Protein AF-A0A2P2HXC4-F1 (afdb_monomer)

InterPro domains:
  IPR002213 UDP-glucuronosyl/UDP-glucosyltransferase [PF00201] (2-192)
  IPR002213 UDP-glucuronosyl/UDP-glucosyltransferase [cd03784] (1-107)
  IPR035595 UDP-glycosyltransferase family, conserved site [PS00375] (23-66)
  IPR050271 UDP-glycosyltransferase [PTHR48043] (1-170)

Foldseek 3Di:
DAAEDQDCDQPDPDPPSYHYDVDDPLLVVLLDPPAAEAEECQDPVSVVSNLLSLHAYEHAHDDDCSVVSQVVSVVLLLYHYDYPVPDDPVVVVVRVCCSRPPCSNSVSSPVSNVVVCPDPDDPVRVVVVVVVVCVVCVNPVVPDDPLVVDDPCVNVVVVVVVVVVVVVVVVVVVVVVVVVVVVVVVVVVVVVVVVD

Organism: NCBI:txid1518452

Nearest PDB structures (foldseek):
  2o6l-assembly1_B  TM=9.471E-01  e=4.906E-11  Homo sapiens
  7yf5-assembly1_A  TM=9.478E-01  e=1.928E-10  Homo sapiens
  2o6l-assembly1_A  TM=9.414E-01  e=2.305E-10  Homo sapiens
  7cjx-assembly2_B  TM=9.427E-01  e=3.709E-10  Homo sapiens
  7yf5-assembly1_B  TM=9.430E-01  e=6.725E-10  Homo sapiens

Sequence (196 aa):
YKFIWKYEDENINLPKNVIVRKWLPQQDLLAHPNVKLFISHCGLLSTHEAVYHNTPMLCLPIFADQPKQSEVMQEAGRGRFLSWISLTEQNIVDTITDLMENPSYQKKVSAISKAFKDQPETPLQRAVFWTEYVIRHKGAPHLQSPEKQLTWIQLLHLDIILFLYLALYLVYQIVKRCIAACCRGTTKSIKKKKTA

pLDDT: mean 92.42, std 11.53, range [42.56, 98.25]

Solvent-accessible surface area (backbone atoms only — not comparable to full-atom values): 11147 Å² total; per-residue (Å²): 130,78,45,79,42,78,37,87,69,64,86,65,95,66,61,94,50,54,48,63,31,66,73,74,67,61,69,64,52,46,62,36,90,84,57,60,69,43,80,42,44,30,43,73,67,65,46,50,52,30,32,65,43,42,31,22,34,44,20,50,41,83,62,89,65,8,54,60,44,23,49,54,35,33,76,64,37,27,32,46,61,52,55,78,91,77,64,44,72,66,57,52,54,53,52,54,48,49,58,66,69,42,63,63,25,46,52,42,20,39,55,52,19,53,58,70,68,66,55,100,60,54,74,64,58,49,51,52,52,53,53,49,48,30,58,77,49,77,66,31,69,91,78,52,65,74,68,79,78,49,52,74,54,61,72,68,37,49,65,58,53,51,50,52,52,52,51,53,50,50,52,51,52,50,53,53,49,52,52,52,50,58,58,51,55,56,55,53,56,56,56,59,63,73,76,107

Mean predicted aligned error: 8.14 Å

Structure (mmCIF, N/CA/C/O backbone):
data_AF-A0A2P2HXC4-F1
#
_entry.id   AF-A0A2P2HXC4-F1
#
loop_
_atom_site.group_PDB
_atom_site.id
_atom_site.type_symbol
_atom_site.label_atom_id
_atom_site.label_alt_id
_atom_site.label_comp_id
_atom_site.label_asym_id
_atom_site.label_entity_id
_atom_site.label_seq_id
_atom_site.pdbx_PDB_ins_code
_atom_site.Cartn_x
_atom_site.Cartn_y
_atom_site.Cartn_z
_atom_site.occupancy
_atom_site.B_iso_or_equiv
_atom_site.auth_seq_id
_atom_site.auth_comp_id
_atom_site.auth_asym_id
_atom_site.auth_atom_id
_atom_site.pdbx_PDB_model_num
ATOM 1 N N . TYR A 1 1 ? -6.611 -2.740 24.166 1.00 89.44 1 TYR A N 1
ATOM 2 C CA . TYR A 1 1 ? -6.824 -3.022 22.730 1.00 89.44 1 TYR A CA 1
ATOM 3 C C . TYR A 1 1 ? -6.517 -4.482 22.418 1.00 89.44 1 TYR A C 1
ATOM 5 O O . TYR A 1 1 ? -5.685 -5.069 23.107 1.00 89.44 1 TYR A O 1
ATOM 13 N N . LYS A 1 2 ? -7.200 -5.079 21.432 1.00 95.38 2 LYS A N 1
ATOM 14 C CA . LYS A 1 2 ? -6.871 -6.414 20.906 1.00 95.38 2 LYS A CA 1
ATOM 15 C C . LYS A 1 2 ? -5.992 -6.240 19.669 1.00 95.38 2 LYS A C 1
ATOM 17 O O . LYS A 1 2 ? -6.324 -5.428 18.812 1.00 95.38 2 LYS A O 1
ATOM 22 N N . PHE A 1 3 ? -4.904 -6.992 19.592 1.00 96.06 3 PHE A N 1
ATOM 23 C CA . PHE A 1 3 ? -3.950 -6.951 18.492 1.00 96.06 3 PHE A CA 1
ATOM 24 C C . PHE A 1 3 ? -4.029 -8.252 17.709 1.00 96.06 3 PHE A C 1
ATOM 26 O O . PHE A 1 3 ? -4.077 -9.335 18.292 1.00 96.06 3 PHE A O 1
ATOM 33 N N . ILE A 1 4 ? -4.050 -8.134 16.388 1.00 96.94 4 ILE A N 1
ATOM 34 C CA . ILE A 1 4 ? -3.958 -9.264 15.475 1.00 96.94 4 ILE A CA 1
ATOM 35 C C . ILE A 1 4 ? -2.651 -9.083 14.716 1.00 96.94 4 ILE A C 1
ATOM 37 O O . ILE A 1 4 ? -2.447 -8.050 14.081 1.00 96.94 4 ILE A O 1
ATOM 41 N N . TRP A 1 5 ? -1.762 -10.063 14.813 1.00 96.44 5 TRP A N 1
ATOM 42 C CA . TRP A 1 5 ? -0.410 -9.961 14.289 1.00 96.44 5 TRP A CA 1
ATOM 43 C C . TRP A 1 5 ? -0.091 -11.149 13.384 1.00 96.44 5 TRP A C 1
ATOM 45 O O . TRP A 1 5 ? -0.106 -12.305 13.807 1.00 96.44 5 TRP A O 1
ATOM 55 N N . LYS A 1 6 ? 0.209 -10.849 12.116 1.00 95.69 6 LYS A N 1
ATOM 56 C CA . LYS A 1 6 ? 0.804 -11.810 11.187 1.00 95.69 6 LYS A CA 1
ATOM 57 C C . LYS A 1 6 ? 2.285 -11.972 11.528 1.00 95.69 6 LYS A C 1
ATOM 59 O O . LYS A 1 6 ? 3.059 -11.046 11.285 1.00 95.69 6 LYS A O 1
ATOM 64 N N . TYR A 1 7 ? 2.686 -13.136 12.029 1.00 95.31 7 TYR A N 1
ATOM 65 C CA . TYR A 1 7 ? 4.089 -13.448 12.319 1.00 95.31 7 TYR A CA 1
ATOM 66 C C . TYR A 1 7 ? 4.380 -14.939 12.118 1.00 95.31 7 TYR A C 1
ATOM 68 O O . TYR A 1 7 ? 3.484 -15.760 12.264 1.00 95.31 7 TYR A O 1
ATOM 76 N N . GLU A 1 8 ? 5.615 -15.282 11.743 1.00 93.19 8 GLU A N 1
ATOM 77 C CA . GLU A 1 8 ? 5.982 -16.647 11.329 1.00 93.19 8 GLU A CA 1
ATOM 78 C C . GLU A 1 8 ? 5.958 -17.674 12.471 1.00 93.19 8 GLU A C 1
ATOM 80 O O . GLU A 1 8 ? 5.695 -18.849 12.214 1.00 93.19 8 GLU A O 1
ATOM 85 N N . ASP A 1 9 ? 6.214 -17.238 13.707 1.00 92.25 9 ASP A N 1
ATOM 86 C CA . ASP A 1 9 ? 6.190 -18.085 14.902 1.00 92.25 9 ASP A CA 1
ATOM 87 C C . ASP A 1 9 ? 4.940 -17.813 15.750 1.00 92.25 9 ASP A C 1
ATOM 89 O O . ASP A 1 9 ? 4.723 -16.703 16.237 1.00 92.25 9 ASP A O 1
ATOM 93 N N . GLU A 1 10 ? 4.114 -18.840 15.938 1.00 90.00 10 GLU A N 1
ATOM 94 C CA . GLU A 1 10 ? 2.899 -18.758 16.752 1.00 90.00 10 GLU A CA 1
ATOM 95 C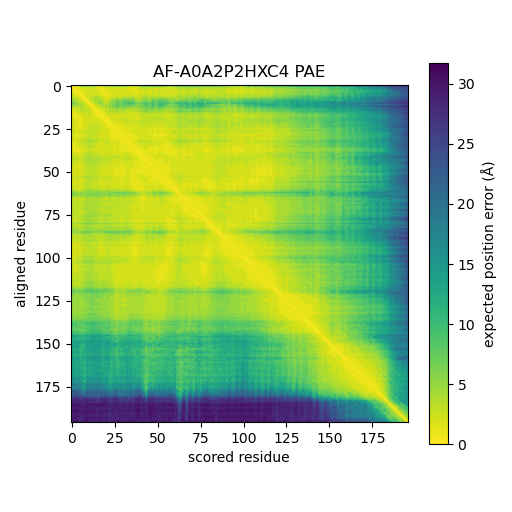 C . GLU A 1 10 ? 3.145 -19.092 18.234 1.00 90.00 10 GLU A C 1
ATOM 97 O O . GLU A 1 10 ? 2.280 -18.821 19.064 1.00 90.00 10 GLU A O 1
ATOM 102 N N . ASN A 1 11 ? 4.315 -19.636 18.594 1.00 88.06 11 ASN A N 1
ATOM 103 C CA . ASN A 1 11 ? 4.615 -20.127 19.947 1.00 88.06 11 ASN A CA 1
ATOM 104 C C . ASN A 1 11 ? 5.265 -19.075 20.862 1.00 88.06 11 ASN A C 1
ATOM 106 O O . ASN A 1 11 ? 5.894 -19.408 21.868 1.00 88.06 11 ASN A O 1
ATOM 110 N N . ILE A 1 12 ? 5.113 -17.794 20.537 1.00 90.81 12 ILE A N 1
ATOM 111 C CA . ILE A 1 12 ? 5.666 -16.699 21.335 1.00 90.81 12 ILE A CA 1
ATOM 112 C C . ILE A 1 12 ? 4.788 -16.482 22.569 1.00 90.81 12 ILE A C 1
ATOM 114 O O . ILE A 1 12 ? 3.566 -16.359 22.470 1.00 90.81 12 ILE A O 1
ATOM 118 N N . ASN A 1 13 ? 5.413 -16.387 23.745 1.00 92.69 13 ASN A N 1
ATOM 119 C CA . ASN A 1 13 ? 4.709 -16.053 24.979 1.00 92.69 13 ASN A CA 1
ATOM 120 C C . ASN A 1 13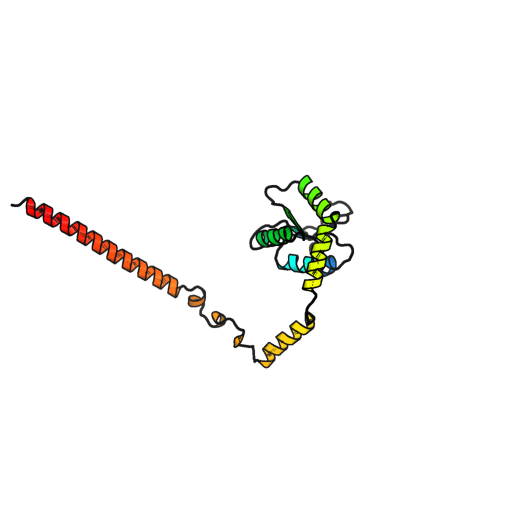 ? 4.246 -14.588 24.942 1.00 92.69 13 ASN A C 1
ATOM 122 O O . ASN A 1 13 ? 5.041 -13.671 25.158 1.00 92.69 13 ASN A O 1
ATOM 126 N N . LEU A 1 14 ? 2.966 -14.374 24.635 1.00 93.19 14 LEU A N 1
ATOM 127 C CA . LEU A 1 14 ? 2.374 -13.053 24.449 1.00 93.19 14 LEU A CA 1
ATOM 128 C C . LEU A 1 14 ? 1.168 -12.831 25.371 1.00 93.19 14 LEU A C 1
ATOM 130 O O . LEU A 1 14 ? 0.500 -13.783 25.784 1.00 93.19 14 LEU A O 1
ATOM 134 N N . PRO A 1 15 ? 0.839 -11.563 25.677 1.00 95.00 15 PRO A N 1
ATOM 135 C CA . PRO A 1 15 ? -0.374 -11.219 26.408 1.00 95.00 15 PRO A CA 1
ATOM 136 C C . PRO A 1 15 ? -1.648 -11.764 25.740 1.00 95.00 15 PRO A C 1
ATOM 138 O O . PRO A 1 15 ? -1.757 -11.807 24.516 1.00 95.00 15 PRO A O 1
ATOM 141 N N . LYS A 1 16 ? -2.675 -12.092 26.539 1.00 94.69 16 LYS A N 1
ATOM 142 C CA . LYS A 1 16 ? -3.947 -12.688 26.059 1.00 94.69 16 LYS A CA 1
ATOM 143 C C . LYS A 1 16 ? -4.704 -11.843 25.022 1.00 94.69 16 LYS A C 1
ATOM 145 O O . LYS A 1 16 ? -5.601 -12.341 24.346 1.00 94.69 16 LYS A O 1
ATOM 150 N N . ASN A 1 17 ? -4.400 -10.551 24.931 1.00 96.25 17 ASN A N 1
ATOM 151 C CA . ASN A 1 17 ? -4.998 -9.624 23.975 1.00 96.25 17 ASN A CA 1
ATOM 152 C C . ASN A 1 17 ? -4.259 -9.573 22.627 1.00 96.25 17 ASN A C 1
ATOM 154 O O . ASN A 1 17 ? -4.677 -8.798 21.767 1.00 96.25 17 ASN A O 1
ATOM 158 N N . VAL A 1 18 ? -3.207 -10.371 22.430 1.00 96.50 18 VAL A N 1
ATOM 159 C CA . VAL A 1 18 ? -2.479 -10.496 21.164 1.00 96.50 18 VAL A CA 1
ATOM 160 C C . VAL A 1 18 ? -2.780 -11.857 20.546 1.00 96.50 18 VAL A C 1
ATOM 162 O O . VAL A 1 18 ? -2.600 -12.897 21.171 1.00 96.50 18 VAL A O 1
ATOM 165 N N . ILE A 1 19 ? -3.260 -11.848 19.307 1.00 94.50 19 ILE A N 1
ATOM 166 C CA . ILE A 1 19 ? -3.507 -13.050 18.514 1.00 94.50 19 ILE A CA 1
ATOM 167 C C . ILE A 1 19 ? -2.451 -13.090 17.419 1.00 94.50 19 ILE A C 1
ATOM 169 O O . ILE A 1 19 ? -2.444 -12.219 16.549 1.00 94.50 19 ILE A O 1
ATOM 173 N N . VAL A 1 20 ? -1.589 -14.104 17.452 1.00 95.94 20 VAL A N 1
ATOM 174 C CA . VAL A 1 20 ? -0.578 -14.334 16.415 1.00 95.94 20 VAL A CA 1
ATOM 175 C C . VAL A 1 20 ? -1.002 -15.479 15.517 1.00 95.94 20 VAL A C 1
ATOM 177 O O . VAL A 1 20 ? -1.457 -16.517 15.999 1.00 95.94 20 VAL A O 1
ATOM 180 N N . ARG A 1 21 ? -0.870 -15.280 14.208 1.00 95.31 21 ARG A N 1
ATOM 181 C CA . ARG A 1 21 ? -1.043 -16.329 13.203 1.00 95.31 21 ARG A CA 1
ATOM 182 C C . ARG A 1 21 ? -0.008 -16.168 12.102 1.00 95.31 21 ARG A C 1
ATOM 184 O O . ARG A 1 21 ? 0.291 -15.045 11.695 1.00 95.31 21 ARG A O 1
ATOM 191 N N . LYS A 1 22 ? 0.456 -17.284 11.550 1.00 95.50 22 LYS A N 1
ATOM 192 C CA . LYS A 1 22 ? 1.342 -17.296 10.382 1.00 95.50 22 LYS A CA 1
ATOM 193 C C . LYS A 1 22 ? 0.669 -16.731 9.135 1.00 95.50 22 LYS A C 1
ATOM 195 O O . LYS A 1 22 ? 1.308 -16.064 8.321 1.00 95.50 22 LYS A O 1
ATOM 200 N N . TRP A 1 23 ? -0.632 -16.969 9.000 1.00 96.12 23 TRP A N 1
ATOM 201 C CA . TRP A 1 23 ? -1.437 -16.488 7.886 1.00 96.12 23 TRP A CA 1
ATOM 202 C C . TRP A 1 23 ? -2.760 -15.900 8.377 1.00 96.12 23 TRP A C 1
ATOM 204 O O . TRP A 1 23 ? -3.384 -16.431 9.295 1.00 96.12 23 TRP A O 1
ATOM 214 N N . LEU A 1 24 ? -3.179 -14.794 7.759 1.00 95.94 24 LEU A N 1
ATOM 215 C CA . LEU A 1 24 ? -4.398 -14.064 8.091 1.00 95.94 24 LEU A CA 1
ATOM 216 C C . LEU A 1 24 ? -5.059 -13.515 6.816 1.00 95.94 24 LEU A C 1
ATOM 218 O O . LEU A 1 24 ? -4.344 -13.029 5.935 1.00 95.94 24 LEU A O 1
ATOM 222 N N . PRO A 1 25 ? -6.402 -13.506 6.733 1.00 96.56 25 PRO A N 1
ATOM 223 C CA . PRO A 1 25 ? -7.122 -12.890 5.625 1.00 96.56 25 PRO A CA 1
ATOM 224 C C . PRO A 1 25 ? -7.146 -11.359 5.791 1.00 96.56 25 PRO A C 1
ATOM 226 O O . PRO A 1 25 ? -8.088 -10.790 6.336 1.00 96.56 25 PRO A O 1
ATOM 229 N N . GLN A 1 26 ? -6.076 -10.680 5.363 1.00 96.56 26 GLN A N 1
ATOM 230 C CA . GLN A 1 26 ? -5.870 -9.239 5.590 1.00 96.56 26 GLN A CA 1
ATOM 231 C C . GLN A 1 26 ? -7.044 -8.371 5.112 1.00 96.56 26 GLN A C 1
ATOM 233 O O . GLN A 1 26 ? -7.500 -7.509 5.857 1.00 96.56 26 GLN A O 1
ATOM 238 N N . GLN A 1 27 ? -7.559 -8.623 3.907 1.00 95.88 27 GLN A N 1
ATOM 239 C CA . GLN A 1 27 ? -8.703 -7.899 3.341 1.00 95.88 27 GLN A CA 1
ATOM 240 C C . GLN A 1 27 ? -9.957 -8.012 4.218 1.00 95.88 27 GLN A C 1
ATOM 242 O O . GLN A 1 27 ? -10.580 -6.997 4.521 1.00 95.88 27 GLN A O 1
ATOM 247 N N . ASP A 1 28 ? -10.289 -9.220 4.678 1.00 96.88 28 ASP A N 1
ATOM 248 C CA . ASP A 1 28 ? -11.467 -9.452 5.521 1.00 96.88 28 ASP A CA 1
ATOM 249 C C . ASP A 1 28 ? -11.295 -8.837 6.913 1.00 96.88 28 ASP A C 1
ATOM 251 O O . ASP A 1 28 ? -12.241 -8.296 7.486 1.00 96.88 28 ASP A O 1
ATOM 255 N N . LEU A 1 29 ? -10.072 -8.876 7.454 1.00 97.31 29 LEU A N 1
ATOM 256 C CA . LEU A 1 29 ? -9.751 -8.208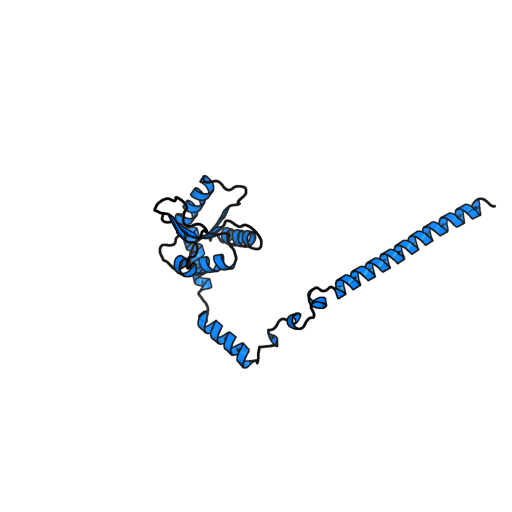 8.711 1.00 97.31 29 LEU A CA 1
ATOM 257 C C . LEU A 1 29 ? -9.911 -6.696 8.586 1.00 97.31 29 LEU A C 1
ATOM 259 O O . LEU A 1 29 ? -10.574 -6.096 9.423 1.00 97.31 29 LEU A O 1
ATOM 263 N N . LEU A 1 30 ? -9.345 -6.085 7.545 1.00 97.81 30 LEU A N 1
ATOM 264 C CA . LEU A 1 30 ? -9.476 -4.648 7.305 1.00 97.81 30 LEU A CA 1
ATOM 265 C C . LEU A 1 30 ? -10.940 -4.240 7.081 1.00 97.81 30 LEU A C 1
ATOM 267 O O . LEU A 1 30 ? -11.348 -3.183 7.549 1.00 97.81 30 LEU A O 1
ATOM 271 N N . ALA A 1 31 ? -11.749 -5.091 6.445 1.00 97.19 31 ALA A N 1
ATOM 272 C CA . ALA A 1 31 ? -13.184 -4.864 6.274 1.00 97.19 31 ALA A CA 1
ATOM 273 C C . ALA A 1 31 ? -13.982 -4.909 7.593 1.00 97.19 31 ALA A C 1
ATOM 275 O O . ALA A 1 31 ? -15.125 -4.448 7.647 1.00 97.19 31 ALA A O 1
ATOM 276 N N . HIS A 1 32 ? -13.417 -5.481 8.660 1.00 97.50 32 HIS A N 1
ATOM 277 C CA . HIS A 1 32 ? -14.118 -5.667 9.921 1.00 97.50 32 HIS A CA 1
ATOM 278 C C . HIS A 1 32 ? -14.292 -4.326 10.672 1.00 97.50 32 HIS A C 1
ATOM 280 O O . HIS A 1 32 ? -13.307 -3.636 10.942 1.00 97.50 32 HIS A O 1
ATOM 286 N N . PRO A 1 33 ? -15.505 -3.972 11.147 1.00 95.00 33 PRO A N 1
ATOM 287 C CA . PRO A 1 33 ? -15.813 -2.636 11.692 1.00 95.00 33 PRO A CA 1
ATOM 288 C C . PRO A 1 33 ? -15.040 -2.257 12.970 1.00 95.00 33 PRO A C 1
ATOM 290 O O . PRO A 1 33 ? -14.963 -1.084 13.347 1.00 95.00 33 PRO A O 1
ATOM 293 N N . ASN A 1 34 ? -14.471 -3.252 13.655 1.00 95.75 34 ASN A N 1
ATOM 294 C CA . ASN A 1 34 ? -13.674 -3.053 14.868 1.00 95.75 34 ASN A CA 1
ATOM 295 C C . ASN A 1 34 ? -12.183 -2.802 14.602 1.00 95.75 34 ASN A C 1
ATOM 297 O O . ASN A 1 34 ? -11.461 -2.509 15.555 1.00 95.75 34 ASN A O 1
ATOM 301 N N . VAL A 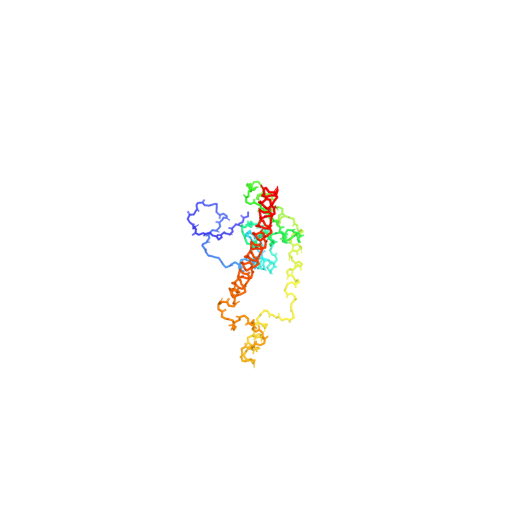1 35 ? -11.703 -2.913 13.359 1.00 96.69 35 VAL A N 1
ATOM 302 C CA . VAL A 1 35 ? -10.322 -2.539 13.039 1.00 96.69 35 VAL A CA 1
ATOM 303 C C . VAL A 1 35 ? -10.214 -1.018 13.016 1.00 96.69 35 VAL A C 1
ATOM 305 O O . VAL A 1 35 ? -10.983 -0.330 12.353 1.00 96.69 35 VAL A O 1
ATOM 308 N N . LYS A 1 36 ? -9.287 -0.490 13.820 1.00 95.94 36 LYS A N 1
ATOM 309 C CA . LYS A 1 36 ? -9.088 0.958 14.008 1.00 95.94 36 LYS A CA 1
ATOM 310 C C . LYS A 1 36 ? -7.791 1.474 13.407 1.00 95.94 36 LYS A C 1
ATOM 312 O O . LYS A 1 36 ? -7.701 2.647 13.075 1.00 95.94 36 LYS A O 1
ATOM 317 N N . LEU A 1 37 ? -6.792 0.610 13.296 1.00 97.81 37 LEU A N 1
ATOM 318 C CA . LEU A 1 37 ? -5.457 0.969 12.860 1.00 97.81 37 LEU A CA 1
ATOM 319 C C . LEU A 1 37 ? -4.818 -0.238 12.186 1.00 97.81 37 LEU A C 1
ATOM 321 O O . LEU A 1 37 ? -4.934 -1.359 12.685 1.00 97.81 37 LEU A O 1
ATOM 325 N N . PHE A 1 38 ? -4.106 0.008 11.091 1.00 98.12 38 PHE A N 1
ATOM 326 C CA . PHE A 1 38 ? -3.277 -0.991 10.439 1.00 98.12 38 PHE A CA 1
ATOM 327 C C . PHE A 1 38 ? -1.802 -0.595 10.517 1.00 98.12 38 PHE A C 1
ATOM 329 O O . PHE A 1 38 ? -1.404 0.467 10.043 1.00 98.12 38 PHE A O 1
ATOM 336 N N . ILE A 1 39 ? -0.986 -1.453 11.125 1.00 97.81 39 ILE A N 1
ATOM 337 C CA . ILE A 1 39 ? 0.463 -1.261 11.217 1.00 97.81 39 ILE A CA 1
ATOM 338 C C . ILE 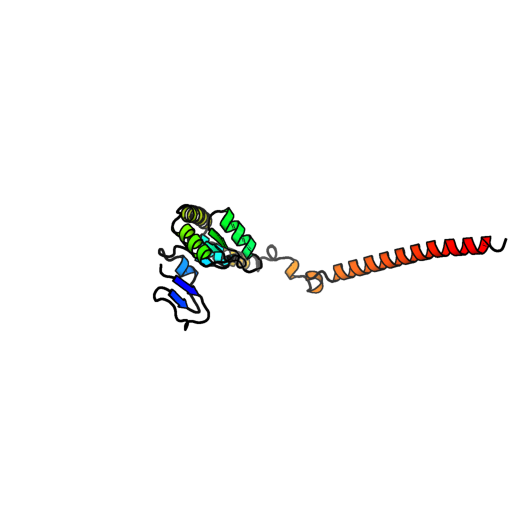A 1 39 ? 1.111 -2.081 10.105 1.00 97.81 39 ILE A C 1
ATOM 340 O O . ILE A 1 39 ? 0.922 -3.295 10.038 1.00 97.81 39 ILE A O 1
ATOM 344 N N . SER A 1 40 ? 1.849 -1.426 9.213 1.00 96.69 40 SER A N 1
ATOM 345 C CA . SER A 1 40 ? 2.424 -2.069 8.031 1.00 96.69 40 SER A CA 1
ATOM 346 C C . SER A 1 40 ? 3.696 -1.364 7.581 1.00 96.69 40 SER A C 1
ATOM 348 O O . SER A 1 40 ? 3.938 -0.208 7.913 1.00 96.69 40 SER A O 1
ATOM 350 N N . HIS A 1 41 ? 4.486 -2.030 6.747 1.00 96.00 41 HIS A N 1
ATOM 351 C CA . HIS A 1 41 ? 5.626 -1.415 6.073 1.00 96.00 41 HIS A CA 1
ATOM 352 C C . HIS A 1 41 ? 5.213 -0.402 4.987 1.00 96.00 41 HIS A C 1
ATOM 354 O O . HIS A 1 41 ? 6.077 0.222 4.391 1.00 96.00 41 HIS A O 1
ATOM 360 N N . CYS A 1 42 ? 3.912 -0.221 4.723 1.00 96.12 42 CYS A N 1
ATOM 361 C CA . CYS A 1 42 ? 3.379 0.742 3.747 1.00 96.12 42 CYS A CA 1
ATOM 362 C C . CYS A 1 42 ? 3.746 0.439 2.281 1.00 96.12 42 CYS A C 1
ATOM 364 O O . CYS A 1 42 ? 3.932 1.340 1.467 1.00 96.12 42 CYS A O 1
ATOM 366 N N . GLY A 1 43 ? 3.835 -0.841 1.914 1.00 95.69 43 GLY A N 1
ATOM 367 C CA . GLY A 1 43 ? 3.918 -1.228 0.505 1.00 95.69 43 GLY A CA 1
ATOM 368 C C . GLY A 1 43 ? 2.638 -0.863 -0.248 1.00 95.69 43 GLY A C 1
ATOM 369 O O . GLY A 1 43 ? 1.543 -0.914 0.322 1.00 95.69 43 GLY A O 1
ATOM 370 N N . LEU A 1 44 ? 2.773 -0.536 -1.539 1.00 94.75 44 LEU A N 1
ATOM 371 C CA . LEU A 1 44 ? 1.691 -0.018 -2.382 1.00 94.75 44 LEU A CA 1
ATOM 372 C C . LEU A 1 44 ? 0.361 -0.769 -2.223 1.00 94.75 44 LEU A C 1
ATOM 374 O O . LEU A 1 44 ? -0.667 -0.134 -1.988 1.00 94.75 44 LEU A O 1
ATOM 378 N N . LEU A 1 45 ? 0.374 -2.102 -2.328 1.00 94.81 45 LEU A N 1
ATOM 379 C CA . LEU A 1 45 ? -0.843 -2.913 -2.247 1.00 94.81 45 LEU A CA 1
ATOM 380 C C . LEU A 1 45 ? -1.499 -2.801 -0.870 1.00 94.81 45 LEU A C 1
ATOM 382 O O . LEU A 1 45 ? -2.650 -2.391 -0.801 1.00 94.81 45 LEU A O 1
ATOM 386 N N . S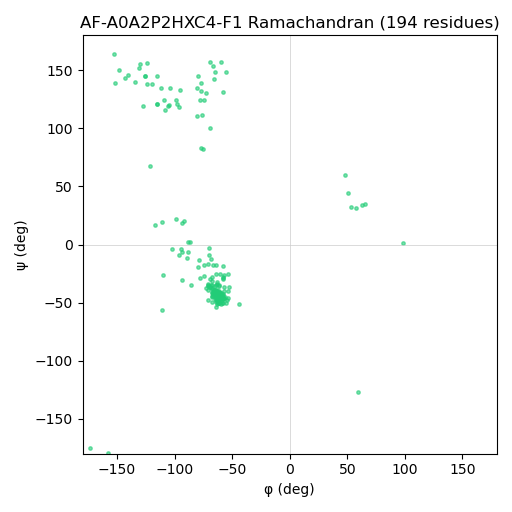ER A 1 46 ? -0.755 -3.054 0.212 1.00 95.31 46 SER A N 1
ATOM 387 C CA . SER A 1 46 ? -1.258 -2.945 1.595 1.00 95.31 46 SER A CA 1
ATOM 388 C C . SER A 1 46 ? -1.892 -1.581 1.876 1.00 95.31 46 SER A C 1
ATOM 390 O O . SER A 1 46 ? -2.934 -1.494 2.524 1.00 95.31 46 SER A O 1
ATOM 392 N N . THR A 1 47 ? -1.286 -0.513 1.355 1.00 96.00 47 THR A N 1
ATOM 393 C CA . THR A 1 47 ? -1.809 0.848 1.487 1.00 96.00 47 THR A CA 1
ATOM 394 C C . THR A 1 47 ? -3.134 1.031 0.747 1.00 96.00 47 THR A C 1
ATOM 396 O O . THR A 1 47 ? -4.053 1.653 1.282 1.00 96.00 47 THR A O 1
ATOM 399 N N . HIS A 1 48 ? -3.281 0.448 -0.447 1.00 95.88 48 HIS A N 1
ATOM 400 C CA . HIS A 1 48 ? -4.559 0.442 -1.164 1.00 95.88 48 HIS A CA 1
ATOM 401 C C . HIS A 1 48 ? -5.643 -0.313 -0.395 1.00 95.88 48 HIS A C 1
ATOM 403 O O . HIS A 1 48 ? -6.768 0.173 -0.326 1.00 95.88 48 HIS A O 1
ATOM 409 N N . GLU A 1 49 ? -5.324 -1.460 0.211 1.00 97.06 49 GLU A N 1
ATOM 410 C CA . GLU A 1 49 ? -6.302 -2.236 0.986 1.00 97.06 49 GLU A CA 1
ATOM 411 C C . GLU A 1 49 ? -6.797 -1.454 2.207 1.00 97.06 49 GLU A C 1
ATOM 413 O O . GLU A 1 49 ? -7.999 -1.387 2.463 1.00 97.06 49 GLU A O 1
ATOM 418 N N . ALA A 1 50 ? -5.885 -0.795 2.927 1.00 97.12 50 ALA A N 1
ATOM 419 C CA . ALA A 1 50 ? -6.224 0.015 4.094 1.00 97.12 50 ALA A CA 1
ATOM 420 C C . ALA A 1 50 ? -7.105 1.214 3.723 1.00 97.12 50 ALA A C 1
ATOM 422 O O . ALA A 1 50 ? -8.132 1.462 4.356 1.00 97.12 50 ALA A O 1
ATOM 423 N N . VAL A 1 51 ? -6.739 1.931 2.654 1.00 96.62 51 VAL A N 1
ATOM 424 C CA . VAL A 1 51 ? -7.536 3.041 2.120 1.00 96.62 51 VAL A CA 1
ATOM 425 C C . VAL A 1 51 ? -8.901 2.543 1.660 1.00 96.62 51 VAL A C 1
ATOM 427 O O . VAL A 1 51 ? -9.919 3.142 2.009 1.00 96.62 51 VAL A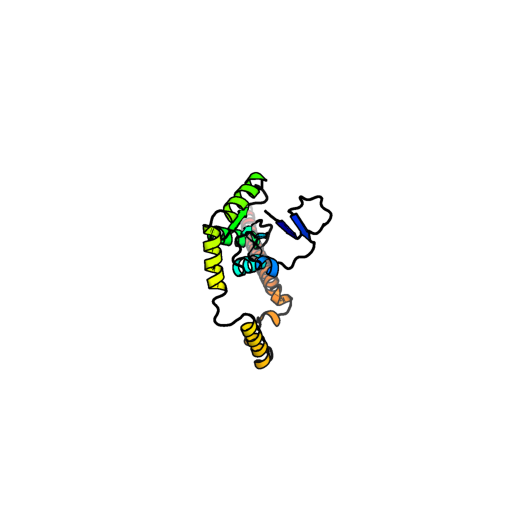 O 1
ATOM 430 N N . TYR A 1 52 ? -8.955 1.427 0.934 1.00 96.81 52 TYR A N 1
ATOM 431 C CA . TYR A 1 52 ? -10.212 0.824 0.509 1.00 96.81 52 TYR A CA 1
ATOM 432 C C . TYR A 1 52 ? -11.105 0.514 1.715 1.00 96.81 52 TYR A C 1
ATOM 434 O O . TYR A 1 52 ? -12.292 0.808 1.677 1.00 96.81 52 TYR A O 1
ATOM 442 N N . HIS A 1 53 ? -10.565 0.036 2.832 1.00 97.56 53 HIS A N 1
ATOM 443 C CA . HIS A 1 53 ? -11.350 -0.283 4.031 1.00 97.56 53 HIS A CA 1
ATOM 444 C C . HIS A 1 53 ? -11.441 0.833 5.078 1.00 97.56 53 HIS A C 1
ATOM 446 O O . HIS A 1 53 ? -11.828 0.588 6.215 1.00 97.56 53 HIS A O 1
ATOM 452 N N . ASN A 1 54 ? -11.159 2.084 4.708 1.00 96.62 54 ASN A N 1
ATOM 453 C CA . ASN A 1 54 ? -11.246 3.240 5.612 1.00 96.62 54 ASN A CA 1
ATOM 454 C C . ASN A 1 54 ? -10.376 3.112 6.881 1.00 96.62 54 ASN A C 1
ATOM 456 O O . ASN A 1 54 ? -10.760 3.621 7.935 1.00 96.62 54 ASN A O 1
ATOM 460 N N . THR A 1 55 ? -9.236 2.427 6.815 1.00 97.81 55 THR A N 1
ATOM 461 C CA . THR A 1 55 ? -8.379 2.183 7.982 1.00 97.81 55 THR A CA 1
ATOM 462 C C . THR A 1 55 ? -7.136 3.081 7.933 1.00 97.81 55 THR A C 1
ATOM 464 O O . THR A 1 55 ? -6.360 2.982 6.979 1.00 97.81 55 THR A O 1
ATOM 467 N N . PRO A 1 56 ? -6.911 3.956 8.933 1.00 97.81 56 PRO A N 1
ATOM 468 C CA . PRO A 1 56 ? -5.661 4.698 9.079 1.00 97.81 56 PRO A CA 1
ATOM 469 C C . PRO A 1 56 ? -4.454 3.770 9.245 1.00 97.81 56 PRO A C 1
ATOM 471 O O . PRO A 1 56 ? -4.593 2.629 9.694 1.00 97.81 56 PRO A O 1
ATOM 474 N N . MET A 1 57 ? -3.257 4.267 8.920 1.00 97.94 57 MET A N 1
ATOM 475 C CA . MET A 1 57 ? -2.039 3.449 8.949 1.00 97.94 57 MET A CA 1
ATOM 476 C C . MET A 1 57 ? -0.922 4.016 9.825 1.00 97.94 57 MET A C 1
ATOM 478 O O . MET A 1 57 ? -0.595 5.200 9.750 1.00 97.94 57 MET A O 1
ATOM 482 N N . LEU A 1 58 ? -0.265 3.131 10.575 1.00 98.12 58 LEU A N 1
ATOM 483 C CA . LEU A 1 58 ? 1.089 3.356 11.077 1.00 98.12 58 LEU A CA 1
ATOM 484 C C . LEU A 1 58 ? 2.074 2.684 10.118 1.00 98.12 58 LEU A C 1
ATOM 486 O O . LEU A 1 58 ? 2.041 1.468 9.923 1.00 98.12 58 LEU A O 1
ATOM 490 N N . CYS A 1 59 ? 2.937 3.487 9.515 1.00 97.81 59 CYS A N 1
ATOM 491 C CA . CYS A 1 59 ? 3.874 3.076 8.484 1.00 97.81 59 CYS A CA 1
ATOM 492 C C . CYS A 1 59 ? 5.267 2.845 9.085 1.00 97.81 59 CYS A C 1
ATOM 494 O O . CYS A 1 59 ? 5.848 3.746 9.688 1.00 97.81 59 CYS A O 1
ATOM 496 N N . LEU A 1 60 ? 5.819 1.651 8.886 1.00 97.31 60 LEU A N 1
ATOM 497 C CA . LEU A 1 60 ? 7.169 1.256 9.301 1.00 97.31 60 LEU A CA 1
ATOM 498 C C . LEU A 1 60 ? 7.986 0.819 8.067 1.00 97.31 60 LEU A C 1
ATOM 500 O O . LEU A 1 60 ? 8.255 -0.374 7.896 1.00 97.31 60 LEU A O 1
ATOM 504 N N . PRO A 1 61 ? 8.314 1.750 7.149 1.00 96.25 61 PRO A N 1
ATOM 505 C CA . PRO A 1 61 ? 8.907 1.421 5.854 1.00 96.25 61 PRO A CA 1
ATOM 506 C C . PRO A 1 61 ? 10.303 0.821 5.993 1.00 96.25 61 PRO A C 1
ATOM 508 O O . PRO A 1 61 ? 11.085 1.254 6.832 1.00 96.25 61 PRO A O 1
ATOM 511 N N . ILE A 1 62 ? 10.630 -0.152 5.143 1.00 94.44 62 ILE A N 1
ATOM 512 C CA . ILE A 1 62 ? 11.912 -0.865 5.158 1.00 94.44 62 ILE A CA 1
ATOM 513 C C . ILE A 1 62 ? 12.749 -0.499 3.922 1.00 94.44 62 ILE A C 1
ATOM 515 O O . ILE A 1 62 ? 13.872 -0.028 4.073 1.00 94.44 62 ILE A O 1
ATOM 519 N N . PHE A 1 63 ? 12.231 -0.692 2.701 1.00 92.69 63 PHE A N 1
ATOM 520 C CA . PHE A 1 63 ? 12.977 -0.439 1.453 1.00 92.69 63 PHE A CA 1
ATOM 521 C C . PHE A 1 63 ? 12.063 -0.215 0.230 1.00 92.69 63 PHE A C 1
ATOM 523 O O . PHE A 1 63 ? 10.843 -0.261 0.347 1.00 92.69 63 PHE A O 1
ATOM 530 N N . ALA A 1 64 ? 12.654 0.005 -0.952 1.00 93.31 64 ALA A N 1
ATOM 531 C CA . ALA A 1 64 ? 11.961 0.190 -2.236 1.00 93.31 64 ALA A CA 1
ATOM 532 C C . ALA A 1 64 ? 10.979 1.380 -2.244 1.00 93.31 64 ALA A C 1
ATOM 534 O O . ALA A 1 64 ? 11.371 2.505 -1.942 1.00 93.31 64 ALA A O 1
ATOM 535 N N . ASP A 1 65 ? 9.721 1.155 -2.622 1.00 91.75 65 ASP A N 1
ATOM 536 C CA . ASP A 1 65 ? 8.662 2.164 -2.736 1.00 91.75 65 ASP A CA 1
ATOM 537 C C . ASP A 1 65 ? 8.111 2.619 -1.375 1.00 91.75 65 ASP A C 1
ATOM 539 O O . ASP A 1 65 ? 7.504 3.684 -1.255 1.00 91.75 65 ASP A O 1
ATOM 543 N N . GLN A 1 66 ? 8.358 1.835 -0.329 1.00 96.06 66 GLN A N 1
ATOM 544 C CA . GLN A 1 66 ? 7.728 1.960 0.982 1.00 96.06 66 GLN A CA 1
ATOM 545 C C . GLN A 1 66 ? 7.962 3.316 1.669 1.00 96.06 66 GLN A C 1
ATOM 547 O O . GLN A 1 66 ? 6.995 3.878 2.195 1.00 96.06 66 GLN A O 1
ATOM 552 N N . PRO A 1 67 ? 9.181 3.904 1.673 1.00 95.81 67 PRO A N 1
ATOM 553 C CA . PRO A 1 67 ? 9.388 5.225 2.264 1.00 95.81 67 PRO A CA 1
ATOM 554 C C . PRO A 1 67 ? 8.586 6.304 1.536 1.00 95.81 67 PRO A C 1
ATOM 556 O O . PRO A 1 67 ? 7.965 7.147 2.182 1.00 95.81 67 PRO A O 1
ATOM 559 N N . LYS A 1 68 ? 8.524 6.237 0.198 1.00 95.25 68 LYS A N 1
ATOM 560 C CA . LYS A 1 68 ? 7.772 7.213 -0.595 1.00 95.25 68 LYS A CA 1
ATOM 561 C C . LYS A 1 68 ? 6.272 7.099 -0.342 1.00 95.25 68 LYS A C 1
ATOM 563 O O . LYS A 1 68 ? 5.598 8.107 -0.153 1.00 95.25 68 LYS A O 1
ATOM 568 N N . GLN A 1 69 ? 5.760 5.874 -0.275 1.00 95.38 69 GLN A N 1
ATOM 569 C CA . GLN A 1 69 ? 4.364 5.614 0.071 1.00 95.38 69 GLN A CA 1
ATOM 570 C C . GLN A 1 69 ? 4.020 6.106 1.484 1.00 95.38 69 GLN A C 1
ATOM 572 O O . GLN A 1 69 ? 2.952 6.680 1.703 1.00 95.38 69 GLN A O 1
ATOM 577 N N . SER A 1 70 ? 4.939 5.933 2.435 1.00 96.56 70 SER A N 1
ATOM 578 C CA . SER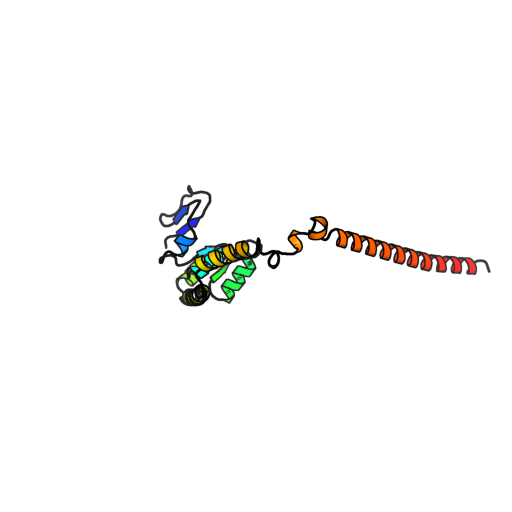 A 1 70 ? 4.786 6.393 3.819 1.00 96.56 70 SER A CA 1
ATOM 579 C C . SER A 1 70 ? 4.720 7.916 3.925 1.00 96.56 70 SER A C 1
ATOM 581 O O . SER A 1 70 ? 3.864 8.441 4.637 1.00 96.56 70 SER A O 1
ATOM 583 N N . GLU A 1 71 ? 5.574 8.621 3.181 1.00 95.69 71 GLU A N 1
ATOM 584 C CA . GLU A 1 71 ? 5.548 10.082 3.071 1.00 95.69 71 GLU A CA 1
ATOM 585 C C . GLU A 1 71 ? 4.198 10.565 2.524 1.00 95.69 71 GLU A C 1
ATOM 587 O O . GLU A 1 71 ? 3.530 11.365 3.173 1.00 95.69 71 GLU A O 1
ATOM 592 N N . VAL A 1 72 ? 3.725 9.986 1.413 1.00 95.19 72 VAL A N 1
ATOM 593 C CA . VAL A 1 72 ? 2.418 10.325 0.817 1.00 95.19 72 VAL A CA 1
ATOM 594 C C . VAL A 1 72 ? 1.269 10.103 1.806 1.00 95.19 72 VAL A C 1
ATOM 596 O O . VAL A 1 72 ? 0.364 10.934 1.917 1.00 95.19 72 VAL A O 1
ATOM 599 N N . MET A 1 73 ? 1.287 8.996 2.554 1.00 96.00 73 MET A N 1
ATOM 600 C CA . MET A 1 73 ? 0.268 8.703 3.569 1.00 96.00 73 MET A CA 1
ATOM 601 C C . MET A 1 73 ? 0.275 9.718 4.716 1.00 96.00 73 MET A C 1
ATOM 603 O O . MET A 1 73 ? -0.795 10.123 5.188 1.00 96.00 73 MET A O 1
ATOM 607 N N . GLN A 1 74 ? 1.465 10.140 5.144 1.00 97.00 74 GLN A N 1
ATOM 608 C CA . GLN A 1 74 ? 1.643 11.123 6.204 1.00 97.00 74 GLN A CA 1
ATOM 609 C C . GLN A 1 74 ? 1.244 12.534 5.766 1.00 97.00 74 GLN A C 1
ATOM 611 O O . GLN A 1 74 ? 0.486 13.194 6.478 1.00 97.00 74 GLN A O 1
ATOM 616 N N . GLU A 1 75 ? 1.699 12.989 4.599 1.00 97.25 75 GLU A N 1
ATOM 617 C CA . GLU A 1 75 ? 1.352 14.299 4.032 1.00 97.25 75 GLU A CA 1
ATOM 618 C C . GLU A 1 75 ? -0.156 14.422 3.799 1.00 97.25 75 GLU A C 1
ATOM 620 O O . GLU A 1 75 ? -0.778 15.428 4.146 1.00 97.25 75 GLU A O 1
ATOM 625 N N . ALA A 1 76 ? -0.786 13.350 3.311 1.00 95.81 76 ALA A N 1
ATOM 626 C CA . ALA A 1 76 ? -2.234 13.290 3.160 1.00 95.81 76 ALA A CA 1
ATOM 627 C C . ALA A 1 76 ? -2.987 13.215 4.504 1.00 95.81 76 ALA A C 1
ATOM 629 O O . ALA A 1 76 ? -4.215 13.317 4.524 1.00 95.81 76 ALA A O 1
ATOM 630 N N . GLY A 1 77 ? -2.283 13.027 5.627 1.00 96.50 77 GLY A N 1
ATOM 631 C CA . GLY A 1 77 ? -2.842 12.885 6.970 1.00 96.50 77 GLY A CA 1
ATOM 632 C C . GLY A 1 77 ? -3.731 11.655 7.133 1.00 96.50 77 GLY A C 1
ATOM 633 O O . GLY A 1 77 ? -4.736 11.722 7.834 1.00 96.50 77 GLY A O 1
ATOM 634 N N . ARG A 1 78 ? -3.402 10.557 6.451 1.00 96.31 78 ARG A N 1
ATOM 635 C CA . ARG A 1 78 ? -4.109 9.262 6.525 1.00 96.31 78 ARG A CA 1
ATOM 636 C C . ARG A 1 78 ? -3.358 8.250 7.394 1.00 96.31 78 ARG A C 1
ATOM 638 O O . ARG A 1 78 ? -3.824 7.134 7.603 1.00 96.31 78 ARG A O 1
ATOM 645 N N . GLY A 1 79 ? -2.188 8.644 7.877 1.00 96.81 79 GLY A N 1
ATOM 646 C CA . GLY A 1 79 ? -1.325 7.838 8.709 1.00 96.81 79 GLY A CA 1
ATOM 647 C C . GLY A 1 79 ? -0.138 8.637 9.230 1.00 96.81 79 GLY A C 1
ATOM 648 O O . GLY A 1 79 ? -0.021 9.841 8.990 1.00 96.81 79 GLY A O 1
ATOM 649 N N . ARG A 1 80 ? 0.752 7.938 9.923 1.00 97.56 80 ARG A N 1
ATOM 650 C CA . ARG A 1 80 ? 2.066 8.427 10.355 1.00 97.56 80 ARG A CA 1
ATOM 651 C C . ARG A 1 80 ? 3.116 7.407 9.980 1.00 97.56 80 ARG A C 1
ATOM 653 O O . ARG A 1 80 ? 2.798 6.222 9.915 1.00 97.56 80 ARG A O 1
ATOM 660 N N . PHE A 1 81 ? 4.347 7.850 9.757 1.00 95.56 81 PHE A N 1
ATOM 661 C CA . PHE A 1 81 ? 5.468 6.934 9.612 1.00 95.56 81 PHE A CA 1
ATOM 662 C C . PHE A 1 81 ? 6.469 7.110 10.745 1.00 95.56 81 PHE A C 1
ATOM 664 O O . PHE A 1 81 ? 6.696 8.225 11.210 1.00 95.56 81 PHE A O 1
ATOM 671 N N . LEU A 1 82 ? 7.081 6.004 11.161 1.00 96.38 82 LEU A N 1
ATOM 672 C CA . LEU A 1 82 ? 8.196 6.003 12.100 1.00 96.38 82 LEU A CA 1
ATOM 673 C C . LEU A 1 82 ? 9.423 5.387 11.430 1.00 96.38 82 LEU A C 1
ATOM 675 O O . LEU A 1 82 ? 9.325 4.386 10.721 1.00 96.38 82 LEU A O 1
ATOM 679 N N . SER A 1 83 ? 10.584 6.002 11.652 1.00 93.88 83 SER A N 1
ATOM 680 C CA . SER A 1 83 ? 11.864 5.476 11.179 1.00 93.88 83 SER A CA 1
ATOM 681 C C . SER A 1 83 ? 12.364 4.384 12.117 1.00 93.88 83 SER A C 1
ATOM 683 O O . SER A 1 83 ? 12.402 4.584 13.330 1.00 93.88 83 SER A O 1
ATOM 685 N N . TRP A 1 84 ? 12.827 3.267 11.552 1.00 93.44 84 TRP A N 1
ATOM 686 C CA . TRP A 1 84 ? 13.463 2.182 12.307 1.00 93.44 84 TRP A CA 1
ATOM 687 C C . TRP A 1 84 ? 14.693 2.637 13.102 1.00 93.44 84 TRP A C 1
ATOM 689 O O . TRP A 1 84 ? 14.969 2.084 14.160 1.00 93.44 84 TRP A O 1
ATOM 699 N N . ILE A 1 85 ? 15.414 3.658 12.623 1.00 93.12 85 ILE A N 1
ATOM 700 C CA . ILE A 1 85 ? 16.640 4.166 13.264 1.00 93.12 85 ILE A CA 1
ATOM 701 C C . ILE A 1 85 ? 16.319 4.894 14.577 1.00 93.12 85 ILE A C 1
ATOM 703 O O . ILE A 1 85 ? 17.102 4.858 15.520 1.00 93.12 85 ILE A O 1
ATOM 707 N N . SER A 1 86 ? 15.169 5.563 14.638 1.00 90.75 86 SER A N 1
ATOM 708 C CA . SER A 1 86 ? 14.744 6.393 15.771 1.00 90.75 86 SER A CA 1
ATOM 709 C C . SER A 1 86 ? 13.560 5.782 16.526 1.00 90.75 86 SER A C 1
ATOM 711 O O . SER A 1 86 ? 12.803 6.504 17.181 1.00 90.75 86 SER A O 1
ATOM 713 N N . LEU A 1 87 ? 13.332 4.477 16.363 1.00 94.81 87 LEU A N 1
ATOM 714 C CA . LEU A 1 87 ? 12.161 3.801 16.899 1.00 94.81 87 LEU A CA 1
ATOM 715 C C . LEU A 1 87 ? 12.347 3.548 18.397 1.00 94.81 87 LEU A C 1
ATOM 717 O O . LEU A 1 87 ? 13.317 2.922 18.818 1.00 94.81 87 LEU A O 1
ATOM 721 N N . THR A 1 88 ? 11.402 4.021 19.202 1.00 97.06 88 THR A N 1
ATOM 722 C CA . THR A 1 88 ? 11.365 3.785 20.649 1.00 97.06 88 THR A CA 1
ATOM 723 C C . THR A 1 88 ? 9.981 3.295 21.047 1.00 97.06 88 THR A C 1
ATOM 725 O O . THR A 1 88 ? 8.999 3.582 20.360 1.00 97.06 88 THR A O 1
ATOM 728 N N . GLU A 1 89 ? 9.890 2.566 22.160 1.00 96.00 89 GLU A N 1
ATOM 729 C CA . GLU A 1 89 ? 8.608 2.089 22.696 1.00 96.00 89 GLU A CA 1
ATOM 730 C C . GLU A 1 89 ? 7.629 3.249 22.899 1.00 96.00 89 GLU A C 1
ATOM 732 O O . GLU A 1 89 ? 6.505 3.203 22.402 1.00 96.00 89 GLU A O 1
ATOM 737 N N . GLN A 1 90 ? 8.099 4.326 23.534 1.00 97.00 90 GLN A N 1
ATOM 738 C CA . GLN A 1 90 ? 7.300 5.521 23.785 1.00 97.00 90 GLN A CA 1
ATOM 739 C C . GLN A 1 90 ? 6.746 6.114 22.484 1.00 97.00 90 GLN A C 1
ATOM 741 O O . GLN A 1 90 ? 5.549 6.352 22.375 1.00 97.00 90 GLN A O 1
ATOM 746 N N . ASN A 1 91 ? 7.589 6.264 21.459 1.00 96.19 91 ASN A N 1
ATOM 747 C CA . ASN A 1 91 ? 7.174 6.823 20.175 1.00 96.19 91 ASN A CA 1
ATOM 748 C C . ASN A 1 91 ? 6.124 5.942 19.468 1.00 96.19 91 ASN A C 1
ATOM 750 O O . ASN A 1 91 ? 5.158 6.453 18.898 1.00 96.19 91 ASN A O 1
ATOM 754 N N . ILE A 1 92 ? 6.268 4.613 19.540 1.00 96.81 92 ILE A N 1
ATOM 755 C CA . ILE A 1 92 ? 5.262 3.683 19.007 1.00 96.81 92 ILE A CA 1
ATOM 756 C C . ILE A 1 92 ? 3.928 3.874 19.733 1.00 96.81 92 ILE A C 1
ATOM 758 O O . ILE A 1 92 ? 2.896 4.021 19.078 1.00 96.81 92 ILE A O 1
ATOM 762 N N . VAL A 1 93 ? 3.940 3.877 21.068 1.00 96.94 93 VAL A N 1
ATOM 763 C CA . VAL A 1 93 ? 2.727 4.001 21.888 1.00 96.94 93 VAL A CA 1
ATOM 764 C C . VAL A 1 93 ? 2.036 5.342 21.647 1.00 96.94 93 VAL A C 1
ATOM 766 O O . VAL A 1 93 ? 0.829 5.362 21.398 1.00 96.94 93 VAL A O 1
ATOM 769 N N . ASP A 1 94 ? 2.790 6.439 21.637 1.00 97.44 94 ASP A N 1
ATOM 770 C CA . ASP A 1 94 ? 2.264 7.786 21.402 1.00 97.44 94 ASP A CA 1
ATOM 771 C C . ASP A 1 94 ? 1.636 7.899 20.010 1.00 97.44 94 ASP A C 1
ATOM 773 O O . ASP A 1 94 ? 0.513 8.379 19.860 1.00 97.44 94 ASP A O 1
ATOM 777 N N . THR A 1 95 ? 2.319 7.380 18.986 1.00 97.56 95 THR A N 1
ATOM 778 C CA . THR A 1 95 ? 1.832 7.431 17.603 1.00 97.56 95 THR A CA 1
ATOM 779 C C . THR A 1 95 ? 0.592 6.562 17.399 1.00 97.56 95 THR A C 1
ATOM 781 O O . THR A 1 95 ? -0.345 6.975 16.717 1.00 97.56 95 THR A O 1
ATOM 784 N N . ILE A 1 96 ? 0.556 5.359 17.984 1.00 97.62 96 ILE A N 1
ATOM 785 C CA . ILE A 1 96 ? -0.628 4.490 17.941 1.00 97.62 96 ILE A CA 1
ATOM 786 C C . ILE A 1 96 ? -1.812 5.182 18.623 1.00 97.62 96 ILE A C 1
ATOM 788 O O . ILE A 1 96 ? -2.922 5.151 18.092 1.00 97.62 96 ILE A O 1
ATOM 792 N N . THR A 1 97 ? -1.575 5.820 19.768 1.00 97.31 97 THR A N 1
ATOM 793 C CA . THR A 1 97 ? -2.610 6.528 20.529 1.00 97.31 97 THR A CA 1
ATOM 794 C C . THR A 1 97 ? -3.157 7.713 19.732 1.00 97.31 97 THR A C 1
ATOM 796 O O . THR A 1 97 ? -4.365 7.776 19.515 1.00 97.31 97 THR A O 1
ATOM 799 N N . ASP A 1 98 ? -2.294 8.573 19.175 1.00 97.88 98 ASP A N 1
ATOM 800 C CA . ASP A 1 98 ? -2.714 9.688 18.309 1.00 97.88 98 ASP A CA 1
ATOM 801 C C . ASP A 1 98 ? -3.520 9.195 17.099 1.00 97.88 98 ASP A C 1
ATOM 803 O O . ASP A 1 98 ? -4.598 9.715 16.822 1.00 97.88 98 ASP A O 1
ATOM 807 N N . LEU A 1 99 ? -3.066 8.148 16.402 1.00 97.56 99 LEU A N 1
ATOM 808 C CA . LEU A 1 99 ? -3.778 7.619 15.234 1.00 97.56 99 LEU A CA 1
ATOM 809 C C . LEU A 1 99 ? -5.172 7.063 15.563 1.00 97.56 99 LEU A C 1
ATOM 811 O O . LEU A 1 99 ? -6.060 7.128 14.712 1.00 97.56 99 LEU A O 1
ATOM 815 N N . MET A 1 100 ? -5.364 6.500 16.759 1.00 95.56 100 MET A N 1
ATOM 816 C CA . MET A 1 100 ? -6.647 5.930 17.180 1.00 95.56 100 MET A CA 1
ATOM 817 C C . MET A 1 100 ? -7.601 6.968 17.778 1.00 95.56 100 MET A C 1
ATOM 819 O O . MET A 1 100 ? -8.814 6.840 17.605 1.00 95.56 100 MET A O 1
ATOM 823 N N . GLU A 1 101 ? -7.080 7.969 18.488 1.00 96.31 101 GLU A N 1
ATOM 824 C CA . GLU A 1 101 ? -7.888 8.950 19.221 1.00 96.31 101 GLU A CA 1
ATOM 825 C C . GLU A 1 101 ? -8.183 10.209 18.403 1.00 96.31 101 GLU A C 1
ATOM 827 O O . GLU A 1 101 ? -9.245 10.813 18.561 1.00 96.31 101 GLU A O 1
ATOM 832 N N . ASN A 1 102 ? -7.289 10.601 17.492 1.00 97.56 102 ASN A N 1
ATOM 833 C CA . ASN A 1 102 ? -7.459 11.796 16.679 1.00 97.56 102 ASN A CA 1
ATOM 834 C C . ASN A 1 102 ? -8.399 11.527 15.485 1.00 97.56 102 ASN A C 1
ATOM 836 O O . ASN A 1 102 ? -8.017 10.866 14.510 1.00 97.56 102 ASN A O 1
ATOM 840 N N . PRO A 1 103 ? -9.619 12.103 15.470 1.00 96.88 103 PRO A N 1
ATOM 841 C CA . PRO A 1 103 ? -10.605 11.818 14.429 1.00 96.88 103 PRO A CA 1
ATOM 842 C C . PRO A 1 103 ? -10.203 12.360 13.048 1.00 96.88 103 PRO A C 1
ATOM 844 O O . PRO A 1 103 ? -10.813 11.992 12.040 1.00 96.88 103 PRO A O 1
ATOM 847 N N . SER A 1 104 ? -9.186 13.228 12.970 1.00 97.81 104 SER A N 1
ATOM 848 C CA . SER A 1 104 ? -8.694 13.803 11.714 1.00 97.81 104 SER A CA 1
ATOM 849 C C . SER A 1 104 ? -8.226 12.724 10.734 1.00 97.81 104 SER A C 1
ATOM 851 O O . SER A 1 104 ? -8.600 12.774 9.559 1.00 97.81 104 SER A O 1
ATOM 853 N N . TYR A 1 105 ? -7.490 11.710 11.208 1.00 98.00 105 TYR A N 1
ATOM 854 C CA . TYR A 1 105 ? -7.008 10.619 10.353 1.00 98.00 105 TYR A CA 1
ATOM 855 C C . TYR A 1 105 ? -8.165 9.794 9.801 1.00 98.00 105 TYR A C 1
ATOM 857 O O . TYR A 1 105 ? -8.244 9.573 8.590 1.00 98.00 105 TYR A O 1
ATOM 865 N N . GLN A 1 106 ? -9.112 9.415 10.667 1.00 97.25 106 GLN A N 1
ATOM 866 C CA . GLN A 1 106 ? -10.295 8.658 10.262 1.00 97.25 106 GLN A CA 1
ATOM 867 C C . GLN A 1 106 ? -11.132 9.438 9.239 1.00 97.25 106 GLN A C 1
ATOM 869 O O . GLN A 1 106 ? -11.569 8.881 8.231 1.00 97.25 106 GLN A O 1
ATOM 874 N N . LYS A 1 107 ? -11.330 10.744 9.452 1.00 97.94 107 LYS A N 1
ATOM 875 C CA . LYS A 1 107 ? -12.066 11.608 8.519 1.00 97.94 107 LYS A CA 1
ATOM 876 C C . LYS A 1 107 ? -11.374 11.684 7.157 1.00 97.94 107 LYS A C 1
ATOM 878 O O . LYS A 1 107 ? -12.036 11.555 6.127 1.00 97.94 107 LYS A O 1
ATOM 883 N N . LYS A 1 108 ? -10.050 11.861 7.142 1.00 98.06 108 LYS A N 1
ATOM 884 C CA . LYS A 1 108 ? -9.248 11.949 5.913 1.00 98.06 108 LYS A CA 1
ATOM 885 C C . LYS A 1 108 ? -9.212 10.629 5.145 1.00 98.06 108 LYS A C 1
ATOM 887 O O . LYS A 1 108 ? -9.401 10.653 3.929 1.00 98.06 108 LYS A O 1
ATOM 892 N N . VAL A 1 109 ? -9.020 9.492 5.824 1.00 97.62 109 VAL A N 1
ATOM 893 C CA . VAL A 1 109 ? -9.033 8.174 5.165 1.00 97.62 109 VAL A CA 1
ATOM 894 C C . VAL A 1 109 ? -10.430 7.818 4.650 1.00 97.62 109 VAL A C 1
ATOM 896 O O . VAL A 1 109 ? -10.554 7.321 3.537 1.00 97.62 109 VAL A O 1
ATOM 899 N N . SER A 1 110 ? -11.492 8.161 5.388 1.00 97.44 110 SER A N 1
ATOM 900 C CA . SER A 1 110 ? -12.874 7.910 4.951 1.00 97.44 110 SER A CA 1
ATOM 901 C C . SER A 1 110 ? -13.236 8.730 3.710 1.00 97.44 110 SER A C 1
ATOM 903 O O . SER A 1 110 ? -13.880 8.222 2.794 1.00 97.44 110 SER A O 1
ATOM 905 N N . ALA A 1 111 ? -12.786 9.989 3.642 1.00 97.81 111 ALA A N 1
ATOM 906 C CA . ALA A 1 111 ? -13.007 10.841 2.477 1.00 97.81 111 ALA A CA 1
ATOM 907 C C . ALA A 1 111 ? -12.360 10.258 1.211 1.00 97.81 111 ALA A C 1
ATOM 909 O O . ALA A 1 111 ? -13.021 10.151 0.178 1.00 97.81 111 ALA A O 1
ATOM 910 N N . ILE A 1 112 ? -11.091 9.834 1.293 1.00 97.06 112 ILE A N 1
ATOM 911 C CA . ILE A 1 112 ? -10.423 9.225 0.137 1.00 97.06 112 ILE A CA 1
ATOM 912 C C . ILE A 1 112 ? -10.972 7.834 -0.178 1.00 97.06 112 ILE A C 1
ATOM 914 O O . ILE A 1 112 ? -11.089 7.506 -1.347 1.00 97.06 112 ILE A O 1
ATOM 918 N N . SER A 1 113 ? -11.350 7.029 0.817 1.00 97.31 113 SER A N 1
ATOM 919 C CA . SER A 1 113 ? -11.933 5.705 0.584 1.00 97.31 113 SER A CA 1
ATOM 920 C C . SER A 1 113 ? -13.245 5.803 -0.186 1.00 97.31 113 SER A C 1
ATOM 922 O O . SER A 1 113 ? -13.461 5.063 -1.146 1.00 97.31 113 SER A O 1
ATOM 924 N N . LYS A 1 114 ? -14.095 6.773 0.185 1.00 97.56 114 LYS A N 1
ATOM 925 C CA . LYS A 1 114 ? -15.322 7.078 -0.550 1.00 97.56 114 LYS A CA 1
ATOM 926 C C . LYS A 1 114 ? -15.006 7.430 -2.002 1.00 97.56 114 LYS A C 1
ATOM 928 O O . LYS A 1 114 ? -15.576 6.815 -2.889 1.00 97.56 114 LYS A O 1
ATOM 933 N N . ALA A 1 115 ? -14.068 8.350 -2.235 1.00 96.56 115 ALA A N 1
ATOM 934 C CA . ALA A 1 115 ? -13.651 8.726 -3.587 1.00 96.56 115 ALA A CA 1
ATOM 935 C C . ALA A 1 115 ? -13.001 7.563 -4.362 1.00 96.56 115 ALA A C 1
ATOM 937 O O . ALA A 1 115 ? -13.173 7.444 -5.566 1.00 96.56 115 ALA A O 1
ATOM 938 N N . PHE A 1 116 ? -12.272 6.680 -3.680 1.00 94.81 116 PHE A N 1
ATOM 939 C CA . PHE A 1 116 ? -11.620 5.521 -4.285 1.00 94.81 116 PHE A CA 1
ATOM 940 C C . PHE A 1 116 ? -12.644 4.496 -4.789 1.00 94.81 116 PHE A C 1
ATOM 942 O O . PHE A 1 116 ? -12.472 3.920 -5.863 1.00 94.81 116 PHE A O 1
ATOM 949 N N . LYS A 1 117 ? -13.707 4.277 -4.008 1.00 95.00 117 LYS A N 1
ATOM 950 C CA . LYS A 1 117 ? -14.816 3.368 -4.331 1.00 95.00 117 LYS A CA 1
ATOM 951 C C . LYS A 1 117 ? -15.828 3.962 -5.306 1.00 95.00 117 LYS A C 1
ATOM 953 O O . LYS A 1 117 ? -16.589 3.200 -5.894 1.00 95.00 117 LYS A O 1
ATOM 958 N N . ASP A 1 118 ? -15.848 5.282 -5.455 1.00 96.00 118 ASP A N 1
ATOM 959 C CA . ASP A 1 118 ? -16.727 5.998 -6.375 1.00 96.00 118 ASP A CA 1
ATOM 960 C C . ASP A 1 118 ? -16.224 5.835 -7.815 1.00 96.00 118 ASP A C 1
ATOM 962 O O . ASP A 1 118 ? -15.454 6.634 -8.345 1.00 96.00 118 ASP A O 1
ATOM 966 N N . GLN A 1 119 ? -16.591 4.705 -8.410 1.00 94.75 119 GLN A N 1
ATOM 967 C CA . GLN A 1 119 ? -16.225 4.309 -9.762 1.00 94.75 119 GLN A CA 1
ATOM 968 C C . GLN A 1 119 ? -17.504 3.982 -10.542 1.00 94.75 119 GLN A C 1
ATOM 970 O O . GLN A 1 119 ? -18.436 3.418 -9.964 1.00 94.75 119 GLN A O 1
ATOM 975 N N . PRO A 1 120 ? -17.556 4.274 -11.855 1.00 95.75 120 PRO A N 1
ATOM 976 C CA . PRO A 1 120 ? -18.738 3.999 -12.677 1.00 95.75 120 PRO A CA 1
ATOM 977 C C . PRO A 1 120 ? -19.061 2.502 -12.790 1.00 95.75 120 PRO A C 1
ATOM 979 O O . PRO A 1 120 ? -20.209 2.129 -13.014 1.00 95.75 120 PRO A O 1
ATOM 982 N N . GLU A 1 121 ? -18.055 1.642 -12.627 1.00 95.94 121 GLU A N 1
ATOM 983 C CA . GLU A 1 121 ? -18.173 0.191 -12.728 1.00 95.94 121 GLU A CA 1
ATOM 984 C C . GLU A 1 121 ? -17.636 -0.474 -11.462 1.00 95.94 121 GLU A C 1
ATOM 986 O O . GLU A 1 121 ? -16.628 -0.050 -10.887 1.00 95.94 121 GLU A O 1
ATOM 991 N N . THR A 1 122 ? -18.259 -1.582 -11.058 1.00 94.81 122 THR A N 1
ATOM 992 C CA . THR A 1 122 ? -17.702 -2.419 -9.990 1.00 94.81 122 THR A CA 1
ATOM 993 C C . THR A 1 122 ? -16.385 -3.070 -10.438 1.00 94.81 122 THR A C 1
ATOM 995 O O . THR A 1 122 ? -16.197 -3.340 -11.630 1.00 94.81 122 THR A O 1
ATOM 998 N N . PRO A 1 123 ? -15.472 -3.411 -9.505 1.00 92.69 123 PRO A N 1
ATOM 999 C CA . PRO A 1 123 ? -14.238 -4.120 -9.845 1.00 92.69 123 PRO A CA 1
ATOM 1000 C C . PRO A 1 123 ? -14.468 -5.402 -10.660 1.00 92.69 123 PRO A C 1
ATOM 1002 O O . PRO A 1 123 ? -13.698 -5.682 -11.576 1.00 92.69 123 PRO A O 1
ATOM 1005 N N . LEU A 1 124 ? -15.550 -6.138 -10.372 1.00 95.44 124 LEU A N 1
ATOM 1006 C CA . LEU A 1 124 ? -15.933 -7.344 -11.107 1.00 95.44 124 LEU A CA 1
ATOM 1007 C C . LEU A 1 124 ? -16.362 -7.027 -12.545 1.00 95.44 124 LEU A C 1
ATOM 1009 O O . LEU A 1 124 ? -15.857 -7.650 -13.474 1.00 95.44 124 LEU A O 1
ATOM 1013 N N . GLN A 1 125 ? -17.251 -6.049 -12.741 1.00 97.38 125 GLN A N 1
ATOM 1014 C CA . GLN A 1 125 ? -17.690 -5.643 -14.083 1.00 97.38 125 GLN A CA 1
ATOM 1015 C C . GLN A 1 125 ? -16.513 -5.182 -14.940 1.00 97.38 125 GLN A C 1
ATOM 1017 O O . GLN A 1 125 ? -16.369 -5.624 -16.078 1.00 97.38 125 GLN A O 1
ATOM 1022 N N . ARG A 1 126 ? -15.620 -4.371 -14.366 1.00 96.94 126 ARG A N 1
ATOM 1023 C CA . ARG A 1 126 ? -14.415 -3.909 -15.052 1.00 96.94 126 ARG A CA 1
ATOM 1024 C C . ARG A 1 126 ? -13.497 -5.074 -15.440 1.00 96.94 126 ARG A C 1
ATOM 1026 O O . ARG A 1 126 ? -12.974 -5.098 -16.552 1.00 96.94 126 ARG A O 1
ATOM 1033 N N . ALA A 1 127 ? -13.315 -6.057 -14.554 1.00 97.31 127 ALA A N 1
ATOM 1034 C CA . ALA A 1 127 ? -12.524 -7.253 -14.849 1.00 97.31 127 ALA A CA 1
ATOM 1035 C C . ALA A 1 127 ? -13.134 -8.085 -15.991 1.00 97.31 127 ALA A C 1
ATOM 1037 O O . ALA A 1 127 ? -12.408 -8.502 -16.897 1.00 97.31 127 ALA A O 1
ATOM 1038 N N . VAL A 1 128 ? -14.457 -8.279 -15.985 1.00 98.00 128 VAL A N 1
ATOM 1039 C CA . VAL A 1 128 ? -15.188 -8.954 -17.071 1.00 98.00 128 VAL A CA 1
ATOM 1040 C C . VAL A 1 128 ? -14.993 -8.200 -18.384 1.00 98.00 128 VAL A C 1
ATOM 1042 O O . VAL A 1 128 ? -14.541 -8.792 -19.363 1.00 98.00 128 VAL A O 1
ATOM 1045 N N . PHE A 1 129 ? -15.224 -6.884 -18.388 1.00 97.75 129 PHE A N 1
ATOM 1046 C CA . PHE A 1 129 ? -15.082 -6.053 -19.580 1.00 97.75 129 PHE A CA 1
ATOM 1047 C C . PHE A 1 129 ? -13.693 -6.172 -20.215 1.00 97.75 129 PHE A C 1
ATOM 1049 O O . PHE A 1 129 ? -13.592 -6.425 -21.417 1.00 97.75 129 PHE A O 1
ATOM 1056 N N . TRP A 1 130 ? -12.619 -6.017 -19.431 1.00 97.62 130 TRP A N 1
ATOM 1057 C CA . TRP A 1 130 ? -11.251 -6.086 -19.957 1.00 97.62 130 TRP A CA 1
ATOM 1058 C C . TRP A 1 130 ? -10.868 -7.494 -20.411 1.00 97.62 130 TRP A C 1
ATOM 1060 O O . TRP A 1 130 ? -10.188 -7.640 -21.428 1.00 97.62 130 TRP A O 1
ATOM 1070 N N . THR A 1 131 ? -11.349 -8.529 -19.720 1.00 97.56 131 THR A N 1
ATOM 1071 C CA . THR A 1 131 ? -11.150 -9.923 -20.141 1.00 97.56 131 THR A CA 1
ATOM 1072 C C . THR A 1 131 ? -11.786 -10.162 -21.507 1.00 97.56 131 THR A C 1
ATOM 1074 O O . THR A 1 131 ? -11.125 -10.617 -22.441 1.00 97.56 131 THR A O 1
ATOM 1077 N N . GLU A 1 132 ? -13.051 -9.778 -21.670 1.00 98.19 132 GLU A N 1
ATOM 1078 C CA . GLU A 1 132 ? -13.738 -9.897 -22.951 1.00 98.19 132 GLU A CA 1
ATOM 1079 C C . GLU A 1 132 ? -13.123 -9.000 -24.028 1.00 98.19 132 GLU A C 1
ATOM 1081 O O . GLU A 1 132 ? -13.052 -9.397 -25.188 1.00 98.19 132 GLU A O 1
ATOM 1086 N N . TYR A 1 133 ? -12.652 -7.801 -23.675 1.00 98.12 133 TYR A N 1
ATOM 1087 C CA . TYR A 1 133 ? -11.986 -6.894 -24.607 1.00 98.12 133 TYR A CA 1
ATOM 1088 C C . TYR A 1 133 ? -10.761 -7.557 -25.239 1.00 98.12 133 TYR A C 1
ATOM 1090 O O . TYR A 1 133 ? -10.601 -7.510 -26.461 1.00 98.12 133 TYR A O 1
ATOM 1098 N N . VAL A 1 134 ? -9.927 -8.211 -24.427 1.00 97.81 134 VAL A N 1
ATOM 1099 C CA . VAL A 1 134 ? -8.754 -8.951 -24.906 1.00 97.81 134 VAL A CA 1
ATOM 1100 C C . VAL A 1 134 ? -9.175 -10.102 -25.822 1.00 97.81 134 VAL A C 1
ATOM 1102 O O . VAL A 1 134 ? -8.569 -10.278 -26.881 1.00 97.81 134 VAL A O 1
ATOM 1105 N N . ILE A 1 135 ? -10.240 -10.835 -25.478 1.00 98.06 135 ILE A N 1
ATOM 1106 C CA . ILE A 1 135 ? -10.785 -11.921 -26.311 1.00 98.06 135 ILE A CA 1
ATOM 1107 C C . ILE A 1 135 ? -11.285 -11.381 -27.662 1.00 98.06 135 ILE A C 1
ATOM 1109 O O . ILE A 1 135 ? -10.873 -11.880 -28.711 1.00 98.06 135 ILE A O 1
ATOM 1113 N N . ARG A 1 136 ? -12.108 -10.322 -27.659 1.00 98.25 136 ARG A N 1
ATOM 1114 C CA . ARG A 1 136 ? -12.662 -9.688 -28.873 1.00 98.25 136 ARG A CA 1
ATOM 1115 C C . ARG A 1 136 ? -11.571 -9.214 -29.833 1.00 98.25 136 A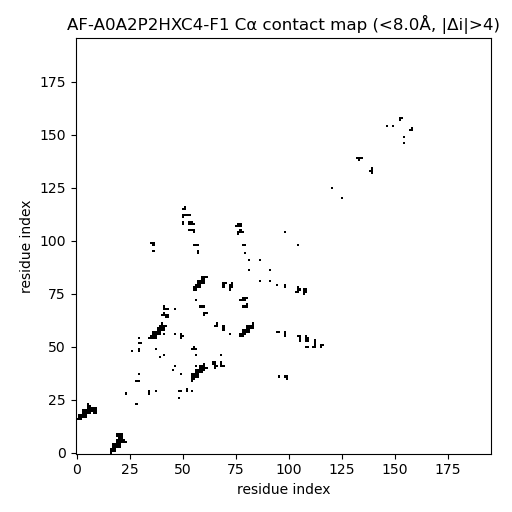RG A C 1
ATOM 1117 O O . ARG A 1 136 ? -11.723 -9.339 -31.044 1.00 98.25 136 ARG A O 1
ATOM 1124 N N . HIS A 1 137 ? -10.459 -8.718 -29.296 1.00 97.94 137 HIS A N 1
ATOM 1125 C CA . HIS A 1 137 ? -9.335 -8.203 -30.081 1.00 97.94 137 HIS A CA 1
ATOM 1126 C C . HIS A 1 137 ? -8.194 -9.218 -30.235 1.00 97.94 137 HIS A C 1
ATOM 1128 O O . HIS A 1 137 ? -7.059 -8.817 -30.491 1.00 97.94 137 HIS A O 1
ATOM 1134 N N . LYS A 1 138 ? -8.471 -10.522 -30.071 1.00 96.88 138 LYS A N 1
ATOM 1135 C CA . LYS A 1 138 ? -7.513 -11.619 -30.310 1.00 96.88 138 LYS A CA 1
ATOM 1136 C C . LYS A 1 138 ? -6.168 -11.406 -29.594 1.00 96.88 138 LYS A C 1
ATOM 1138 O O . LYS A 1 138 ? -5.103 -11.573 -30.182 1.00 96.88 138 LYS A O 1
ATOM 1143 N N . GLY A 1 139 ? -6.222 -10.995 -28.327 1.00 94.19 139 GLY A N 1
ATOM 1144 C CA . GLY A 1 139 ? -5.047 -10.696 -27.506 1.00 94.19 139 GLY A CA 1
ATOM 1145 C C . GLY A 1 139 ? -4.684 -9.210 -27.403 1.00 94.19 139 GLY A C 1
ATOM 1146 O O . GLY A 1 139 ? -3.699 -8.897 -26.738 1.00 94.19 139 GLY A O 1
ATOM 1147 N N . ALA A 1 140 ? -5.451 -8.310 -28.034 1.00 95.75 140 ALA A N 1
ATOM 1148 C CA . ALA A 1 140 ? -5.263 -6.854 -27.997 1.00 95.75 140 ALA A CA 1
ATOM 1149 C C . ALA A 1 140 ? -3.801 -6.417 -28.263 1.00 95.75 140 ALA A C 1
ATOM 1151 O O . ALA A 1 140 ? -3.179 -5.798 -27.398 1.00 95.75 140 ALA A O 1
ATOM 1152 N N . PRO A 1 141 ? -3.221 -6.745 -29.438 1.00 93.88 141 PRO A N 1
ATOM 1153 C CA . PRO A 1 141 ? -1.807 -6.485 -29.732 1.00 93.88 141 PRO A CA 1
ATOM 1154 C C . PRO A 1 141 ? -1.425 -5.002 -29.626 1.00 93.88 141 PRO A C 1
ATOM 1156 O O . PRO A 1 141 ? -0.292 -4.695 -29.280 1.00 93.88 141 PRO A O 1
ATOM 1159 N N . HIS A 1 142 ? -2.371 -4.087 -29.851 1.00 93.69 142 HIS A N 1
ATOM 1160 C CA . HIS A 1 142 ? -2.187 -2.639 -29.720 1.00 93.69 142 HIS A CA 1
ATOM 1161 C C . HIS A 1 142 ? -2.046 -2.139 -28.274 1.00 93.69 142 HIS A C 1
ATOM 1163 O O . HIS A 1 142 ? -1.589 -1.019 -28.077 1.00 93.69 142 HIS A O 1
ATOM 1169 N N . LEU A 1 143 ? -2.436 -2.935 -27.271 1.00 94.44 143 LEU A N 1
ATOM 1170 C CA . LEU A 1 143 ? -2.216 -2.631 -25.849 1.00 94.44 143 LEU A CA 1
ATOM 1171 C C . LEU A 1 143 ? -0.957 -3.304 -25.289 1.00 94.44 143 LEU A C 1
ATOM 1173 O O . LEU A 1 143 ? -0.580 -3.047 -24.147 1.00 94.44 143 LEU A O 1
ATOM 1177 N N . GLN A 1 144 ? -0.323 -4.196 -26.053 1.00 93.12 144 GLN A N 1
ATOM 1178 C CA . GLN A 1 144 ? 0.891 -4.872 -25.607 1.00 93.12 144 GLN A CA 1
ATOM 1179 C C . GLN A 1 144 ? 2.082 -3.920 -25.732 1.00 93.12 144 GLN A C 1
ATOM 1181 O O . GLN A 1 144 ? 2.215 -3.213 -26.730 1.00 93.12 144 GLN A O 1
ATOM 1186 N N . SER A 1 145 ? 2.973 -3.929 -24.735 1.00 92.38 145 SER A N 1
ATOM 1187 C CA . SER A 1 145 ? 4.248 -3.214 -24.850 1.00 92.38 145 SER A CA 1
ATOM 1188 C C . SER A 1 145 ? 5.017 -3.746 -26.070 1.00 92.38 145 SER A C 1
ATOM 1190 O O . SER A 1 145 ? 5.171 -4.971 -26.187 1.00 92.38 145 SER A O 1
ATOM 1192 N N . PRO A 1 146 ? 5.538 -2.873 -26.956 1.00 89.00 146 PRO A N 1
ATOM 1193 C CA . PRO A 1 146 ? 6.414 -3.280 -28.056 1.00 89.00 146 PRO A CA 1
ATOM 1194 C C . PRO A 1 146 ? 7.627 -4.097 -27.586 1.00 89.00 146 PRO A C 1
ATOM 1196 O O . PRO A 1 146 ? 8.131 -4.943 -28.322 1.00 89.00 146 PRO A O 1
ATOM 1199 N N . GLU A 1 147 ? 8.045 -3.908 -26.330 1.00 90.06 147 GLU A N 1
ATOM 1200 C CA . GLU A 1 147 ? 9.154 -4.621 -25.688 1.00 90.06 147 GLU A CA 1
ATOM 1201 C C . GLU A 1 147 ? 8.982 -6.142 -25.683 1.00 90.06 147 GLU A C 1
ATOM 1203 O O . GLU A 1 147 ? 9.968 -6.873 -25.703 1.00 90.06 147 GLU A O 1
ATOM 1208 N N . LYS A 1 148 ? 7.741 -6.643 -25.724 1.00 88.75 148 LYS A N 1
ATOM 1209 C CA . LYS A 1 148 ? 7.460 -8.085 -25.775 1.00 88.75 148 LYS A CA 1
ATOM 1210 C C . LYS A 1 148 ? 8.057 -8.763 -27.014 1.00 88.75 148 LYS A C 1
ATOM 1212 O O . LYS A 1 148 ? 8.285 -9.969 -26.998 1.00 88.75 148 LYS A O 1
ATOM 1217 N N . GLN A 1 149 ? 8.265 -8.008 -28.091 1.00 90.44 149 GLN A N 1
ATOM 1218 C CA . GLN A 1 149 ? 8.821 -8.516 -29.346 1.00 90.44 149 GLN A CA 1
ATOM 1219 C C . GLN A 1 149 ? 10.343 -8.328 -29.440 1.00 90.44 149 GLN A C 1
ATOM 1221 O O . GLN A 1 149 ? 10.948 -8.773 -30.414 1.00 90.44 149 GLN A O 1
ATOM 1226 N N . LEU A 1 150 ? 10.969 -7.680 -28.451 1.00 93.56 150 LEU A N 1
ATOM 1227 C CA . LEU A 1 150 ? 12.406 -7.433 -28.444 1.00 93.56 150 LEU A CA 1
ATOM 1228 C C . LEU A 1 150 ? 13.182 -8.672 -27.995 1.00 93.56 150 LEU A C 1
ATOM 1230 O O . LEU A 1 150 ? 12.767 -9.425 -27.113 1.00 93.56 150 LEU A O 1
ATOM 1234 N N . THR A 1 151 ? 14.363 -8.859 -28.581 1.00 93.88 151 THR A N 1
ATOM 1235 C CA . THR A 1 151 ? 15.334 -9.831 -28.062 1.00 93.88 151 THR A CA 1
ATOM 1236 C C . THR A 1 151 ? 15.893 -9.350 -26.721 1.00 93.88 151 THR A C 1
ATOM 1238 O O . THR A 1 151 ? 15.928 -8.150 -26.453 1.00 93.88 151 THR A O 1
ATOM 1241 N N . TRP A 1 152 ? 16.403 -10.259 -25.885 1.00 94.00 152 TRP A N 1
ATOM 1242 C CA . TRP A 1 152 ? 16.998 -9.885 -24.592 1.00 94.00 152 TRP A CA 1
ATOM 1243 C C . TRP A 1 152 ? 18.168 -8.887 -24.731 1.00 94.00 152 TRP A C 1
ATOM 1245 O O . TRP A 1 152 ? 18.377 -8.066 -23.841 1.00 94.00 152 TRP A O 1
ATOM 1255 N N . ILE A 1 153 ? 18.885 -8.914 -25.865 1.00 93.75 153 ILE A N 1
ATOM 1256 C CA . ILE A 1 153 ? 19.965 -7.970 -26.199 1.00 93.75 153 ILE A CA 1
ATOM 1257 C C . ILE A 1 153 ? 19.413 -6.548 -26.345 1.00 93.75 153 ILE A C 1
ATOM 1259 O O . ILE A 1 153 ? 19.960 -5.622 -25.751 1.00 93.75 153 ILE A O 1
ATOM 1263 N N . GLN A 1 154 ? 18.322 -6.391 -27.100 1.00 93.31 154 GLN A N 1
ATOM 1264 C CA . GLN A 1 154 ? 17.659 -5.103 -27.325 1.00 93.31 154 GLN A CA 1
ATOM 1265 C C . GLN A 1 154 ? 16.937 -4.618 -26.068 1.00 93.31 154 GLN A C 1
ATOM 1267 O O . GLN A 1 154 ? 17.006 -3.442 -25.735 1.00 93.31 154 GLN A O 1
ATOM 1272 N N . LEU A 1 155 ? 16.296 -5.529 -25.332 1.00 94.06 155 LEU A N 1
ATOM 1273 C CA . LEU A 1 155 ? 15.602 -5.210 -24.087 1.00 94.06 155 LEU A CA 1
ATOM 1274 C C . LEU A 1 155 ? 16.562 -4.614 -23.042 1.00 94.06 155 LEU A C 1
ATOM 1276 O O . LEU A 1 155 ? 16.237 -3.635 -22.375 1.00 94.06 155 LEU A O 1
ATOM 1280 N N . LEU A 1 156 ? 17.772 -5.172 -22.933 1.00 94.00 156 LEU A N 1
ATOM 1281 C CA . LEU A 1 156 ? 18.837 -4.663 -22.062 1.00 94.00 156 LEU A CA 1
ATOM 1282 C C . LEU A 1 156 ? 19.706 -3.578 -22.724 1.00 94.00 156 LEU A C 1
ATOM 1284 O O . LEU A 1 156 ? 20.652 -3.102 -22.098 1.00 94.00 156 LEU A O 1
ATOM 1288 N N . HIS A 1 157 ? 19.400 -3.186 -23.967 1.00 94.88 157 HIS A N 1
ATOM 1289 C CA . HIS A 1 157 ? 20.123 -2.179 -24.754 1.00 94.88 157 HIS A CA 1
ATOM 1290 C C . HIS A 1 157 ? 21.642 -2.439 -24.867 1.00 94.88 157 HIS A C 1
ATOM 1292 O O . HIS A 1 157 ? 22.453 -1.508 -24.914 1.00 94.88 157 HIS A O 1
ATOM 1298 N N . LEU A 1 158 ? 22.060 -3.711 -24.887 1.00 95.62 158 LEU A N 1
ATOM 1299 C CA . LEU A 1 158 ? 23.480 -4.096 -24.888 1.00 95.62 158 LEU A CA 1
ATOM 1300 C C . LEU A 1 158 ? 24.191 -3.714 -26.189 1.00 95.62 158 LEU A C 1
ATOM 1302 O O . LEU A 1 158 ? 25.379 -3.396 -26.180 1.00 95.62 158 LEU A O 1
ATOM 1306 N N . ASP A 1 159 ? 23.458 -3.724 -27.297 1.00 94.25 159 ASP A N 1
ATOM 1307 C CA . ASP A 1 159 ? 23.899 -3.241 -28.602 1.00 94.25 159 ASP A CA 1
ATOM 1308 C C . ASP A 1 159 ? 24.244 -1.743 -28.568 1.00 94.25 159 ASP A C 1
ATOM 1310 O O . ASP A 1 159 ? 25.318 -1.347 -29.028 1.00 94.25 159 ASP A O 1
ATOM 1314 N N . ILE A 1 160 ? 23.395 -0.921 -27.943 1.00 95.12 160 ILE A N 1
ATOM 1315 C CA . ILE A 1 160 ? 23.637 0.518 -27.762 1.00 95.12 160 ILE A CA 1
ATOM 1316 C C . ILE A 1 160 ? 24.824 0.757 -26.824 1.00 95.12 160 ILE A C 1
ATOM 1318 O O . ILE A 1 160 ? 25.691 1.578 -27.125 1.00 95.12 160 ILE A O 1
ATOM 1322 N N . ILE A 1 161 ? 24.904 0.029 -25.706 1.00 96.88 161 ILE A N 1
ATOM 1323 C CA . ILE A 1 161 ? 26.018 0.150 -24.752 1.00 96.88 161 ILE A CA 1
ATOM 1324 C C . ILE A 1 161 ? 27.348 -0.189 -25.433 1.00 96.88 161 ILE A C 1
ATOM 1326 O O . ILE A 1 161 ? 28.318 0.563 -25.301 1.00 96.88 161 ILE A O 1
ATOM 1330 N N . LEU A 1 162 ? 27.395 -1.285 -26.196 1.00 96.56 162 LEU A N 1
ATOM 1331 C CA . LEU A 1 162 ? 28.584 -1.683 -26.945 1.00 96.56 162 LEU A CA 1
ATOM 1332 C C . LEU A 1 162 ? 28.966 -0.625 -27.986 1.00 96.56 162 LEU A C 1
ATOM 1334 O O . LEU A 1 162 ? 30.138 -0.256 -28.080 1.00 96.56 162 LEU A O 1
ATOM 1338 N N . PHE A 1 163 ? 27.992 -0.100 -28.734 1.00 96.94 163 PHE A N 1
ATOM 1339 C CA . PHE A 1 163 ? 28.226 0.966 -29.707 1.00 96.94 163 PHE A CA 1
ATOM 1340 C C . PHE A 1 163 ? 28.815 2.226 -29.053 1.00 96.94 163 PHE A C 1
ATOM 1342 O O . PHE A 1 163 ? 29.833 2.742 -29.520 1.00 96.94 163 PHE A O 1
ATOM 1349 N N . LEU A 1 164 ? 28.235 2.690 -27.940 1.00 97.31 164 LEU A N 1
ATOM 1350 C CA . LEU A 1 164 ? 28.730 3.852 -27.193 1.00 97.31 164 LEU A CA 1
ATOM 1351 C C . LEU A 1 164 ? 30.147 3.621 -26.654 1.00 97.31 164 LEU A C 1
ATOM 1353 O O . LEU A 1 164 ? 30.997 4.506 -26.761 1.00 97.31 164 LEU A O 1
ATOM 1357 N N . TYR A 1 165 ? 30.429 2.428 -26.127 1.00 97.25 165 TYR A N 1
ATOM 1358 C CA . TYR A 1 165 ? 31.760 2.070 -25.642 1.00 97.25 165 TYR A CA 1
ATOM 1359 C C . TYR A 1 165 ? 32.809 2.109 -26.763 1.00 97.25 165 TYR A C 1
ATOM 1361 O O . TYR A 1 165 ? 33.874 2.709 -26.599 1.00 97.25 165 TYR A O 1
ATOM 1369 N N . LEU A 1 166 ? 32.500 1.528 -27.927 1.00 97.62 166 LEU A N 1
ATOM 1370 C CA . LEU A 1 166 ? 33.390 1.542 -29.091 1.00 97.62 166 LEU A CA 1
ATOM 1371 C C . LEU A 1 166 ? 33.608 2.962 -29.629 1.00 97.62 166 LEU A C 1
ATOM 1373 O O . LEU A 1 166 ? 34.741 3.326 -29.949 1.00 97.62 166 LEU A O 1
ATOM 1377 N N . ALA A 1 167 ? 32.559 3.786 -29.681 1.00 97.38 167 ALA A N 1
ATOM 1378 C CA . ALA A 1 167 ? 32.663 5.182 -30.098 1.00 97.38 167 ALA A CA 1
ATOM 1379 C C . ALA A 1 167 ? 33.575 5.989 -29.157 1.00 97.38 167 ALA A C 1
ATOM 1381 O O . ALA A 1 167 ? 34.496 6.668 -29.618 1.00 97.38 167 ALA A O 1
ATOM 1382 N N . LEU A 1 168 ? 33.386 5.861 -27.839 1.00 97.38 168 LEU A N 1
ATOM 1383 C CA . LEU A 1 168 ? 34.240 6.504 -26.836 1.00 97.38 168 LEU A CA 1
ATOM 1384 C C . LEU A 1 168 ? 35.692 6.020 -26.921 1.00 97.38 168 LEU A C 1
ATOM 1386 O O . LEU A 1 168 ? 36.619 6.830 -26.848 1.00 97.38 168 LEU A O 1
ATOM 1390 N N . TYR A 1 169 ? 35.907 4.721 -27.135 1.00 97.06 169 TYR A N 1
ATOM 1391 C CA . TYR A 1 169 ? 37.239 4.155 -27.335 1.00 97.06 169 TYR A CA 1
ATOM 1392 C C . TYR A 1 169 ? 37.933 4.730 -28.579 1.00 97.06 169 TYR A C 1
ATOM 1394 O O . TYR A 1 169 ? 39.111 5.089 -28.523 1.00 97.06 169 TYR A O 1
ATOM 1402 N N . LEU A 1 170 ? 37.213 4.879 -29.695 1.00 97.19 170 LEU A N 1
ATOM 1403 C CA . LEU A 1 170 ? 37.746 5.491 -30.914 1.00 97.19 170 LEU A CA 1
ATOM 1404 C C . LEU A 1 170 ? 38.110 6.963 -30.702 1.00 97.19 170 LEU A C 1
ATOM 1406 O O . LEU A 1 170 ? 39.209 7.375 -31.079 1.00 97.19 170 LEU A O 1
ATOM 1410 N N . VAL A 1 171 ? 37.241 7.739 -30.050 1.00 96.69 171 VAL A N 1
ATOM 1411 C CA . VAL A 1 171 ? 37.527 9.137 -29.688 1.00 96.69 171 VAL A CA 1
ATOM 1412 C C . VAL A 1 171 ? 38.778 9.217 -28.814 1.00 96.69 171 VAL A C 1
ATOM 1414 O O . VAL A 1 171 ? 39.682 9.999 -29.110 1.00 96.69 171 VAL A O 1
ATOM 1417 N N . TYR A 1 172 ? 38.890 8.359 -27.797 1.00 96.25 172 TYR A N 1
ATOM 1418 C CA . TYR A 1 172 ? 40.084 8.266 -26.959 1.00 96.25 172 TYR A CA 1
ATOM 1419 C C . TYR A 1 172 ? 41.350 7.989 -27.785 1.00 96.25 172 TYR A C 1
ATOM 1421 O O . TYR A 1 172 ? 42.369 8.659 -27.601 1.00 96.25 172 TYR A O 1
ATOM 1429 N N . GLN A 1 173 ? 41.297 7.049 -28.735 1.00 95.75 173 GLN A N 1
ATOM 1430 C CA . GLN A 1 173 ? 42.439 6.736 -29.598 1.00 95.75 173 GLN A CA 1
ATOM 1431 C C . GLN A 1 173 ? 42.820 7.902 -30.517 1.00 95.75 173 GLN A C 1
ATOM 1433 O O . GLN A 1 173 ? 44.012 8.162 -30.708 1.00 95.75 173 GLN A O 1
ATOM 1438 N N . ILE A 1 174 ? 41.839 8.629 -31.060 1.00 95.75 174 ILE A N 1
ATOM 1439 C CA . ILE A 1 174 ? 42.075 9.830 -31.871 1.00 95.75 174 ILE A CA 1
ATOM 1440 C C . ILE A 1 174 ? 42.749 10.907 -31.021 1.00 95.75 174 ILE A C 1
ATOM 1442 O O . ILE A 1 174 ? 43.813 11.394 -31.396 1.00 95.75 174 ILE A O 1
ATOM 1446 N N . VAL A 1 175 ? 42.202 11.220 -29.844 1.00 95.12 175 VAL A N 1
ATOM 1447 C CA . VAL A 1 175 ? 42.772 12.213 -28.920 1.00 95.12 175 VAL A CA 1
ATOM 1448 C C . VAL A 1 175 ? 44.197 11.832 -28.519 1.00 95.12 175 VAL A C 1
ATOM 1450 O O . VAL A 1 175 ? 45.106 12.656 -28.617 1.00 95.12 175 VAL A O 1
ATOM 1453 N N . LYS A 1 176 ? 44.436 10.567 -28.154 1.00 94.44 176 LYS A N 1
ATOM 1454 C CA . LYS A 1 176 ? 45.772 10.053 -27.820 1.00 94.44 176 LYS A CA 1
ATOM 1455 C C . LYS A 1 176 ? 46.758 10.230 -28.975 1.00 94.44 176 LYS A C 1
ATOM 1457 O O . LYS A 1 176 ? 47.895 10.647 -28.751 1.00 94.44 176 LYS A O 1
ATOM 1462 N N . ARG A 1 177 ? 46.339 9.932 -30.211 1.00 93.00 177 ARG A N 1
ATOM 1463 C CA . ARG A 1 177 ? 47.166 10.124 -31.414 1.00 93.00 177 ARG A CA 1
ATOM 1464 C C . ARG A 1 177 ? 47.426 11.603 -31.700 1.00 93.00 177 ARG A C 1
ATOM 1466 O O . ARG A 1 177 ? 48.568 11.941 -31.998 1.00 93.00 177 ARG A O 1
ATOM 1473 N N . CYS A 1 178 ? 46.428 12.472 -31.555 1.00 91.00 178 CYS A N 1
ATOM 1474 C CA . CYS A 1 178 ? 46.574 13.920 -31.712 1.00 91.00 178 CYS A CA 1
ATOM 1475 C C . CYS A 1 178 ? 47.560 14.502 -30.689 1.00 91.00 178 CYS A C 1
ATOM 1477 O O . CYS A 1 178 ? 48.488 15.207 -31.074 1.00 91.00 178 CYS A O 1
ATOM 1479 N N . ILE A 1 179 ? 47.438 14.139 -29.407 1.00 90.56 179 ILE A N 1
ATOM 1480 C CA . ILE A 1 179 ? 48.375 14.565 -28.355 1.00 90.56 179 ILE A CA 1
ATOM 1481 C C . ILE A 1 179 ? 49.789 14.056 -28.657 1.00 90.56 179 ILE A C 1
ATOM 1483 O O . ILE A 1 179 ? 50.743 14.831 -28.641 1.00 90.56 179 ILE A O 1
ATOM 1487 N N . ALA A 1 180 ? 49.944 12.773 -29.001 1.00 85.56 180 ALA A N 1
ATOM 1488 C CA . ALA A 1 180 ? 51.249 12.211 -29.346 1.00 85.56 180 ALA A CA 1
ATOM 1489 C C . ALA A 1 180 ? 51.878 12.886 -30.581 1.00 85.56 180 ALA A C 1
ATOM 1491 O O . ALA A 1 180 ? 53.097 13.069 -30.623 1.00 85.56 180 ALA A O 1
ATOM 1492 N N . ALA A 1 181 ? 51.075 13.274 -31.576 1.00 83.81 181 ALA A N 1
ATOM 1493 C CA . ALA A 1 181 ? 51.532 14.029 -32.739 1.00 83.81 181 ALA A CA 1
ATOM 1494 C C . ALA A 1 181 ? 51.976 15.453 -32.356 1.00 83.81 181 ALA A C 1
ATOM 1496 O O . ALA A 1 181 ? 53.075 15.865 -32.736 1.00 83.81 181 ALA A O 1
ATOM 1497 N N . CYS A 1 182 ? 51.193 16.160 -31.534 1.00 79.25 182 CYS A N 1
ATOM 1498 C CA . CYS A 1 182 ? 51.539 17.483 -31.008 1.00 79.25 182 CYS A CA 1
ATOM 1499 C C . CYS A 1 182 ? 52.832 17.456 -30.171 1.00 79.25 182 CYS A C 1
ATOM 1501 O O . CYS A 1 182 ? 53.695 18.313 -30.354 1.00 79.25 182 CYS A O 1
ATOM 1503 N N . CYS A 1 183 ? 53.032 16.440 -29.321 1.00 74.31 183 CYS A N 1
ATOM 1504 C CA . CYS A 1 183 ? 54.242 16.293 -28.500 1.00 74.31 183 CYS A CA 1
ATOM 1505 C C . CYS A 1 183 ? 55.487 15.838 -29.296 1.00 74.31 183 CYS A C 1
ATOM 1507 O O . CYS A 1 183 ? 56.616 16.152 -28.909 1.00 74.31 183 CYS A O 1
ATOM 1509 N N . ARG A 1 184 ? 55.321 15.116 -30.417 1.00 61.25 184 ARG A N 1
ATOM 1510 C CA . ARG A 1 184 ? 56.432 14.734 -31.321 1.00 61.25 184 ARG A CA 1
ATOM 1511 C C . ARG A 1 184 ? 56.890 15.887 -32.224 1.00 61.25 184 ARG A C 1
ATOM 1513 O O . ARG A 1 184 ? 58.062 15.931 -32.606 1.00 61.25 184 ARG A O 1
ATOM 1520 N N . GLY A 1 185 ? 55.997 16.821 -32.559 1.00 56.09 185 GLY A N 1
ATOM 1521 C CA . GLY A 1 185 ? 56.332 18.030 -33.323 1.00 56.09 185 GLY A CA 1
ATOM 1522 C C . GLY A 1 185 ? 57.294 18.960 -32.574 1.00 56.09 185 GLY A C 1
ATOM 1523 O O . GLY A 1 185 ? 58.271 19.446 -33.148 1.00 56.09 185 GLY A O 1
ATOM 1524 N N . THR A 1 186 ? 57.100 19.126 -31.265 1.00 52.47 186 THR A N 1
ATOM 1525 C CA . THR A 1 186 ? 57.942 19.971 -30.400 1.00 52.47 186 THR A CA 1
ATOM 1526 C C . THR A 1 186 ? 59.352 19.406 -30.203 1.00 52.47 186 THR A C 1
ATOM 1528 O O . THR A 1 186 ? 60.329 20.155 -30.220 1.00 52.47 186 THR A O 1
ATOM 1531 N N . THR A 1 187 ? 59.512 18.082 -30.108 1.00 51.91 187 THR A N 1
ATOM 1532 C CA . THR A 1 187 ? 60.833 17.445 -29.927 1.00 51.91 187 THR A CA 1
ATOM 1533 C C . THR A 1 187 ? 61.713 17.520 -31.179 1.00 51.91 187 THR A C 1
ATOM 1535 O O . THR A 1 187 ? 62.928 17.707 -31.066 1.00 51.91 187 THR A O 1
ATOM 1538 N N . LYS A 1 188 ? 61.130 17.435 -32.386 1.00 50.75 188 LYS A N 1
ATOM 1539 C CA . LYS A 1 188 ? 61.878 17.628 -33.645 1.00 50.75 188 LYS A CA 1
ATOM 1540 C C . LYS A 1 188 ? 62.358 19.074 -33.820 1.00 50.75 188 LYS A C 1
ATOM 1542 O O . LYS A 1 188 ? 63.482 19.276 -34.276 1.00 50.75 188 LYS A O 1
ATOM 1547 N N . SER A 1 189 ? 61.565 20.066 -33.407 1.00 49.00 189 SER A N 1
ATOM 1548 C CA . SER A 1 189 ? 61.963 21.482 -33.470 1.00 49.00 189 SER A CA 1
ATOM 1549 C C . SER A 1 189 ? 63.118 21.824 -32.517 1.00 49.00 189 SER A C 1
ATOM 1551 O O . SER A 1 189 ? 63.970 22.638 -32.868 1.00 49.00 189 SER A O 1
ATOM 1553 N N . ILE A 1 190 ? 63.185 21.199 -31.335 1.00 52.44 190 ILE A N 1
ATOM 1554 C CA . ILE A 1 190 ? 64.275 21.419 -30.365 1.00 52.44 190 ILE A CA 1
ATOM 1555 C C . ILE A 1 190 ? 65.585 20.765 -30.834 1.00 52.44 190 ILE A C 1
ATOM 1557 O O . ILE A 1 190 ? 66.648 21.361 -30.681 1.00 52.44 190 ILE A O 1
ATOM 1561 N N . LYS A 1 191 ? 65.536 19.578 -31.461 1.00 48.22 191 LYS A N 1
ATOM 1562 C CA . LYS A 1 191 ? 66.736 18.950 -32.049 1.00 48.22 191 LYS A CA 1
ATOM 1563 C C . LYS A 1 191 ? 67.307 19.751 -33.222 1.00 48.22 191 LYS A C 1
ATOM 1565 O O . LYS A 1 191 ? 68.519 19.892 -33.298 1.00 48.22 191 LYS A O 1
ATOM 1570 N N . LYS A 1 192 ? 66.458 20.326 -34.085 1.00 48.69 192 LYS A N 1
ATOM 1571 C CA . LYS A 1 192 ? 66.906 21.114 -35.250 1.00 48.69 192 LYS A CA 1
ATOM 1572 C C . LYS A 1 192 ? 67.594 22.436 -34.866 1.00 48.69 192 LYS A C 1
ATOM 1574 O O . LYS A 1 192 ? 68.461 22.887 -35.599 1.00 48.69 192 LYS A O 1
ATOM 1579 N N . LYS A 1 193 ? 67.248 23.023 -33.709 1.00 48.50 193 LYS A N 1
ATOM 1580 C CA . LYS A 1 193 ? 67.900 24.227 -33.150 1.00 48.50 193 LYS A CA 1
ATOM 1581 C C . LYS A 1 193 ? 69.240 23.963 -32.443 1.00 48.50 193 LYS A C 1
ATOM 1583 O O . LYS A 1 193 ? 69.937 24.921 -32.151 1.00 48.50 193 LYS A O 1
ATOM 1588 N N . LYS A 1 194 ? 69.596 22.708 -32.137 1.00 50.56 194 LYS A N 1
ATOM 1589 C CA . LYS A 1 194 ? 70.886 22.349 -31.505 1.00 50.56 194 LYS A CA 1
ATOM 1590 C C . LYS A 1 194 ? 71.982 21.960 -32.510 1.00 50.56 194 LYS A C 1
ATOM 1592 O O . LYS A 1 194 ? 73.106 21.712 -32.099 1.00 50.56 194 LYS A O 1
ATOM 1597 N N . THR A 1 195 ? 71.646 21.859 -33.793 1.00 48.41 195 THR A N 1
ATOM 1598 C CA . THR A 1 195 ? 72.545 21.446 -34.889 1.00 48.41 195 THR A CA 1
ATOM 1599 C C . THR A 1 195 ? 72.756 22.550 -35.932 1.00 48.41 195 THR A C 1
ATOM 1601 O O . THR A 1 195 ? 73.155 22.247 -37.052 1.00 48.41 195 THR A O 1
ATOM 1604 N N . ALA A 1 196 ? 72.433 23.798 -35.591 1.00 42.56 196 ALA A N 1
ATOM 1605 C CA . ALA A 1 196 ? 72.705 24.986 -36.395 1.00 42.56 196 ALA A CA 1
ATOM 1606 C C . ALA A 1 196 ? 73.645 25.905 -35.616 1.00 42.56 196 ALA A C 1
ATOM 1608 O O . ALA A 1 196 ? 73.479 25.951 -34.373 1.00 42.56 196 ALA A O 1
#

Secondary structure (DSSP, 8-state):
--EEEE-S-S-----TTEEEES---HHHHHHSTT---EEE---HHHHHHHHHTT--EEE---STTHHHHHHHHHHTTSEEE--GGG--HHHHHHHHHHHHH-HHHHHHHHHHHHHHH--SS-HHHHHHHHHHHHHHTTT-GGGS-GGGGS-HHHHTTHHHHHHHHHHHHHHHHHHHHHHHHHHHHHHHHHHHTT--

Radius of gyration: 30.85 Å; Cα contacts (8 Å, |Δi|>4): 185; chains: 1; bounding box: 91×45×63 Å